Protein AF-A0A5B7ENG0-F1 (afdb_monomer)

Structure (mmCIF, N/CA/C/O backbone):
data_AF-A0A5B7ENG0-F1
#
_entry.id   AF-A0A5B7ENG0-F1
#
loop_
_atom_site.group_PDB
_atom_site.id
_atom_site.type_symbol
_atom_site.label_atom_id
_atom_site.label_alt_id
_atom_site.label_comp_id
_atom_site.label_asym_id
_atom_site.label_entity_id
_atom_site.label_seq_id
_atom_site.pdbx_PDB_ins_code
_atom_site.Cartn_x
_atom_site.Cartn_y
_atom_site.Cartn_z
_atom_site.occupancy
_atom_site.B_iso_or_equiv
_atom_site.auth_seq_id
_atom_site.auth_comp_id
_atom_site.auth_asym_id
_atom_site.auth_atom_id
_atom_site.pdbx_PDB_model_num
ATOM 1 N N . MET A 1 1 ? -23.196 -6.963 -11.822 1.00 29.80 1 MET A N 1
ATOM 2 C CA . MET A 1 1 ? -22.101 -5.974 -11.975 1.00 29.80 1 MET A CA 1
ATOM 3 C C . MET A 1 1 ? -21.251 -5.967 -10.702 1.00 29.80 1 MET A C 1
ATOM 5 O O . MET A 1 1 ? -21.201 -4.968 -10.001 1.00 29.80 1 MET A O 1
ATOM 9 N N . THR A 1 2 ? -20.611 -7.094 -10.371 1.00 28.50 2 THR A N 1
ATOM 10 C CA . THR A 1 2 ? -20.106 -7.348 -9.000 1.00 28.50 2 THR A CA 1
ATOM 11 C C . THR A 1 2 ? -18.728 -8.027 -8.985 1.00 28.50 2 THR A C 1
ATOM 13 O O . THR A 1 2 ? -18.424 -8.807 -8.094 1.00 28.50 2 THR A O 1
ATOM 16 N N . GLN A 1 3 ? -17.876 -7.745 -9.978 1.00 29.03 3 GLN A N 1
ATOM 17 C CA . GLN A 1 3 ? -16.529 -8.340 -10.095 1.00 29.03 3 GLN A CA 1
ATOM 18 C C . GLN A 1 3 ? -15.378 -7.315 -10.179 1.00 29.03 3 GLN A C 1
ATOM 20 O O . GLN A 1 3 ? -14.271 -7.670 -10.560 1.00 29.03 3 GLN A O 1
ATOM 25 N N . LEU A 1 4 ? -15.590 -6.049 -9.798 1.00 30.64 4 LEU A N 1
ATOM 26 C CA . LEU A 1 4 ? -14.567 -4.990 -9.928 1.00 30.64 4 LEU A CA 1
ATOM 27 C C . LEU A 1 4 ? -13.780 -4.658 -8.644 1.00 30.64 4 LEU A C 1
ATOM 29 O O . LEU A 1 4 ? -13.029 -3.690 -8.626 1.00 30.64 4 LEU A O 1
ATOM 33 N N . LEU A 1 5 ? -13.899 -5.448 -7.575 1.00 32.69 5 LEU A N 1
ATOM 34 C CA . LEU A 1 5 ? -13.230 -5.166 -6.298 1.00 32.69 5 LEU A CA 1
ATOM 35 C C . LEU A 1 5 ? -12.301 -6.309 -5.884 1.00 32.69 5 LEU A C 1
ATOM 37 O O . LEU A 1 5 ? -12.657 -7.121 -5.041 1.00 32.69 5 LEU A O 1
ATOM 41 N N . ARG A 1 6 ? -11.118 -6.372 -6.504 1.00 36.59 6 ARG A N 1
ATOM 42 C CA . ARG A 1 6 ? -9.876 -7.044 -6.048 1.00 36.59 6 ARG A CA 1
ATOM 43 C C . ARG A 1 6 ? -8.856 -6.804 -7.173 1.00 36.59 6 ARG A C 1
ATOM 45 O O . ARG A 1 6 ? -9.074 -7.362 -8.243 1.00 36.59 6 ARG A O 1
ATOM 52 N N . PRO A 1 7 ? -7.809 -5.959 -7.008 1.00 36.88 7 PRO A N 1
ATOM 53 C CA . PRO A 1 7 ? -6.735 -6.213 -6.041 1.00 36.88 7 PRO A CA 1
ATOM 54 C C . PRO A 1 7 ? -5.980 -4.933 -5.576 1.00 36.88 7 PRO A C 1
ATOM 56 O O . PRO A 1 7 ? -5.000 -4.531 -6.193 1.00 36.88 7 PRO A O 1
ATOM 59 N N . CYS A 1 8 ? -6.360 -4.312 -4.453 1.00 29.39 8 CYS A N 1
ATOM 60 C CA . CYS A 1 8 ? -5.565 -3.213 -3.853 1.00 29.39 8 CYS A CA 1
ATOM 61 C C . CYS A 1 8 ? -4.975 -3.544 -2.469 1.00 29.39 8 CYS A C 1
ATOM 63 O O . CYS A 1 8 ? -4.401 -2.676 -1.819 1.00 29.39 8 CYS A O 1
ATOM 65 N N . VAL A 1 9 ? -5.084 -4.791 -1.991 1.00 33.97 9 VAL A N 1
ATOM 66 C CA . VAL A 1 9 ? -4.777 -5.124 -0.581 1.00 33.97 9 VAL A CA 1
ATOM 67 C C . VAL A 1 9 ? -3.485 -5.946 -0.393 1.00 33.97 9 VAL A C 1
ATOM 69 O O . VAL A 1 9 ? -3.048 -6.153 0.733 1.00 33.97 9 VAL A O 1
ATOM 72 N N . CYS A 1 10 ? -2.798 -6.366 -1.460 1.00 29.86 10 CYS A N 1
ATOM 73 C CA . CYS A 1 10 ? -1.773 -7.421 -1.370 1.00 29.86 10 CYS A CA 1
ATOM 74 C C . CYS A 1 10 ? -0.319 -7.017 -1.044 1.00 29.86 10 CYS A C 1
ATOM 76 O O . CYS A 1 10 ? 0.554 -7.863 -1.195 1.00 29.86 10 CYS A O 1
ATOM 78 N N . LEU A 1 11 ? 0.004 -5.801 -0.583 1.00 28.33 11 LEU A N 1
ATOM 79 C CA . LEU A 1 11 ? 1.423 -5.377 -0.539 1.00 28.33 11 LEU A CA 1
ATOM 80 C C . LEU A 1 11 ? 2.068 -5.059 0.816 1.00 28.33 11 LEU A C 1
ATOM 82 O O . LEU A 1 11 ? 3.222 -4.651 0.815 1.00 28.33 11 LEU A O 1
ATOM 86 N N . LEU A 1 12 ? 1.429 -5.279 1.972 1.00 32.91 12 LEU A N 1
ATOM 87 C CA . LEU A 1 12 ? 2.071 -4.953 3.264 1.00 32.91 12 LEU A CA 1
ATOM 88 C C . LEU A 1 12 ? 1.765 -5.953 4.390 1.00 32.91 12 LEU A C 1
ATOM 90 O O . LEU A 1 12 ? 1.237 -5.577 5.436 1.00 32.91 12 LEU A O 1
ATOM 94 N N . ALA A 1 13 ? 2.136 -7.219 4.194 1.00 27.25 13 ALA A N 1
ATOM 95 C CA . ALA A 1 13 ? 2.194 -8.205 5.272 1.00 27.25 13 ALA A CA 1
ATOM 96 C C . ALA A 1 13 ? 3.635 -8.694 5.453 1.00 27.25 13 ALA A C 1
ATOM 98 O O . ALA 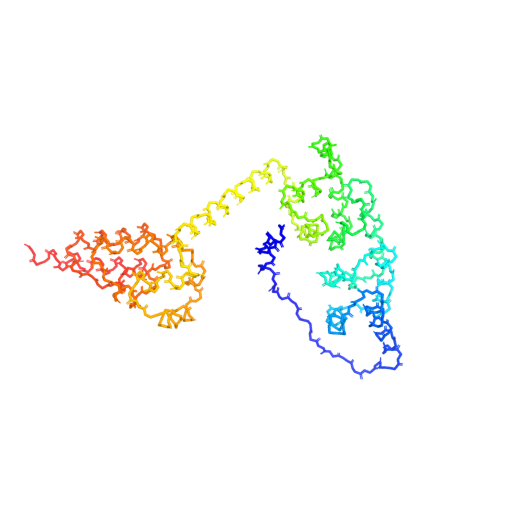A 1 13 ? 4.103 -9.581 4.742 1.00 27.25 13 ALA A O 1
ATOM 99 N N . THR A 1 14 ? 4.373 -8.103 6.394 1.00 29.05 14 THR A N 1
ATOM 100 C CA . THR A 1 14 ? 5.568 -8.750 6.949 1.00 29.05 14 THR A CA 1
ATOM 101 C C . 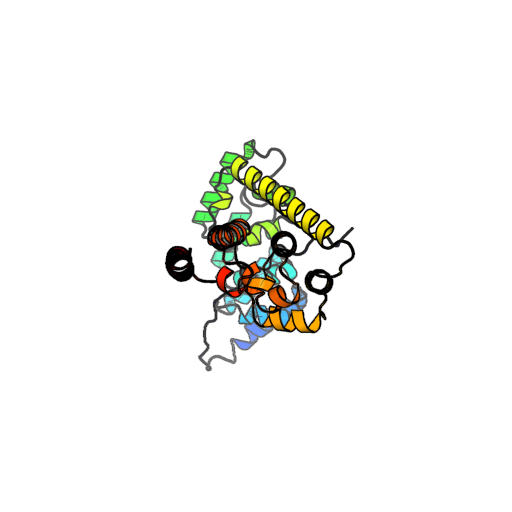THR A 1 14 ? 5.824 -8.294 8.388 1.00 29.05 14 THR A C 1
ATOM 103 O O . THR A 1 14 ? 5.914 -7.105 8.669 1.00 29.05 14 THR A O 1
ATOM 106 N N . VAL A 1 15 ? 5.999 -9.309 9.241 1.00 30.75 15 VAL A N 1
ATOM 107 C CA . VAL A 1 15 ? 6.669 -9.345 10.553 1.00 30.75 15 VAL A CA 1
ATOM 108 C C . VAL A 1 15 ? 5.928 -8.774 11.771 1.00 30.75 15 VAL A C 1
ATOM 110 O O . VAL A 1 15 ? 5.938 -7.578 12.022 1.00 30.75 15 VAL A O 1
ATOM 113 N N . CYS A 1 16 ? 5.411 -9.687 12.602 1.00 28.58 16 CYS A N 1
ATOM 114 C CA . CYS A 1 16 ? 5.789 -9.807 14.018 1.00 28.58 16 CYS A CA 1
ATOM 115 C C . CYS A 1 16 ? 5.292 -11.159 14.567 1.00 28.58 16 CYS A C 1
ATOM 117 O O . CYS A 1 16 ? 4.093 -11.384 14.681 1.00 28.58 16 CYS A O 1
ATOM 119 N N . ARG A 1 17 ? 6.217 -12.073 14.889 1.00 31.94 17 ARG A N 1
ATOM 120 C CA . ARG A 1 17 ? 5.960 -13.257 15.730 1.00 31.94 17 ARG A CA 1
ATOM 121 C C . ARG A 1 17 ? 6.600 -13.005 17.097 1.00 31.94 17 ARG A C 1
ATOM 123 O O . ARG A 1 17 ? 7.797 -12.722 17.108 1.00 31.94 17 ARG A O 1
ATOM 130 N N . PRO A 1 18 ? 5.899 -13.202 18.223 1.00 32.84 18 PRO A N 1
ATOM 131 C CA . PRO A 1 18 ? 6.545 -13.488 19.492 1.00 32.84 18 PRO A CA 1
ATOM 132 C C . PRO A 1 18 ? 6.562 -14.998 19.770 1.00 32.84 18 PRO A C 1
ATOM 134 O O . PRO A 1 18 ? 5.628 -15.735 19.450 1.00 32.84 18 PRO A O 1
ATOM 137 N N . ALA A 1 19 ? 7.671 -15.453 20.348 1.00 31.09 19 ALA A N 1
ATOM 138 C CA . ALA A 1 19 ? 7.882 -16.813 20.821 1.00 31.09 19 ALA A CA 1
ATOM 139 C C . ALA A 1 19 ? 7.170 -17.055 22.167 1.00 31.09 19 ALA A C 1
ATOM 141 O O . ALA A 1 19 ? 7.049 -16.152 22.992 1.00 31.09 19 ALA A O 1
ATOM 142 N N . ARG A 1 20 ? 6.719 -18.297 22.379 1.00 36.53 20 ARG A N 1
ATOM 143 C CA . ARG A 1 20 ? 6.075 -18.788 23.611 1.00 36.53 20 ARG A CA 1
ATOM 144 C C . ARG A 1 20 ? 7.095 -19.011 24.736 1.00 36.53 20 ARG A C 1
ATOM 146 O O . ARG A 1 20 ? 8.181 -19.510 24.464 1.00 36.53 20 ARG A O 1
ATOM 153 N N . SER A 1 21 ? 6.685 -18.831 25.994 1.00 35.28 21 SER A N 1
ATOM 154 C CA . SER A 1 21 ? 6.455 -19.952 26.936 1.00 35.28 21 SER A CA 1
ATOM 155 C C . SER A 1 21 ? 6.086 -19.462 28.347 1.00 35.28 21 SER A C 1
ATOM 157 O O . SER A 1 21 ? 6.703 -18.536 28.858 1.00 35.28 21 SER A O 1
ATOM 159 N N . SER A 1 22 ? 5.095 -20.106 28.974 1.00 34.22 22 SER A N 1
ATOM 160 C CA . SER A 1 22 ? 5.117 -20.545 30.383 1.00 34.22 22 SER A CA 1
ATOM 161 C C . SER A 1 22 ? 3.824 -21.318 30.687 1.00 34.22 22 SER A C 1
ATOM 163 O O . SER A 1 22 ? 2.732 -20.878 30.334 1.00 34.22 22 SER A O 1
ATOM 165 N N . THR A 1 23 ? 3.954 -22.506 31.280 1.00 40.22 23 THR A N 1
ATOM 166 C CA . THR A 1 23 ? 2.972 -23.606 31.236 1.00 40.22 23 THR A CA 1
ATOM 167 C C . THR A 1 23 ? 2.428 -23.953 32.627 1.00 40.22 23 THR A C 1
ATOM 169 O O . THR A 1 23 ? 2.420 -25.120 33.009 1.00 40.22 23 THR A O 1
ATOM 172 N N . THR A 1 24 ? 1.964 -22.974 33.410 1.00 35.78 24 THR A N 1
ATOM 173 C CA . THR A 1 24 ? 1.520 -23.285 34.789 1.00 35.78 24 THR A CA 1
ATOM 174 C C . THR A 1 24 ? 0.407 -22.388 35.337 1.00 35.78 24 THR A C 1
ATOM 176 O O . THR A 1 24 ? 0.461 -21.948 36.477 1.00 35.78 24 THR A O 1
ATOM 179 N N . LEU A 1 25 ? -0.635 -22.136 34.536 1.00 34.81 25 LEU A N 1
ATOM 180 C CA . LEU A 1 25 ? -1.826 -21.369 34.944 1.00 34.81 25 LEU A CA 1
ATOM 181 C C . LEU A 1 25 ? -3.083 -21.826 34.156 1.00 34.81 25 LEU A C 1
ATOM 183 O O . LEU A 1 25 ? -3.811 -21.028 33.590 1.00 34.81 25 LEU A O 1
ATOM 187 N N . ARG A 1 26 ? -3.311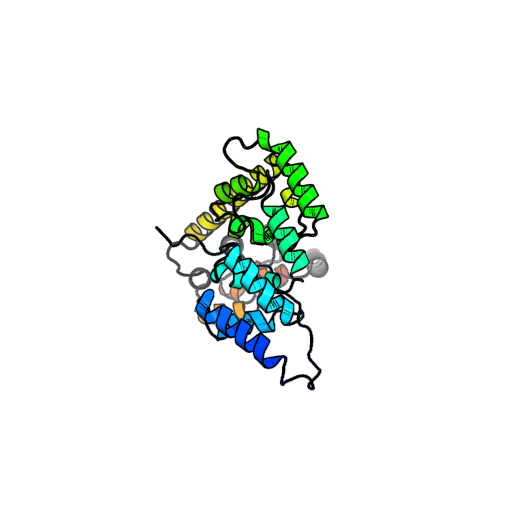 -23.141 34.012 1.00 40.66 26 ARG A N 1
ATOM 188 C CA . ARG A 1 26 ? -4.234 -23.689 32.988 1.00 40.66 26 ARG A CA 1
ATOM 189 C C . ARG A 1 26 ? -5.688 -23.953 33.401 1.00 40.66 26 ARG A C 1
ATOM 191 O O . ARG A 1 26 ? -6.465 -24.305 32.527 1.00 40.66 26 ARG A O 1
ATOM 198 N N . THR A 1 27 ? -6.078 -23.808 34.666 1.00 47.94 27 THR A N 1
ATOM 199 C CA . THR A 1 27 ? -7.407 -24.275 35.127 1.00 47.94 27 THR A CA 1
ATOM 200 C C . THR A 1 27 ? -8.426 -23.177 35.436 1.00 47.94 27 THR A C 1
ATOM 202 O O . THR A 1 27 ? -9.588 -23.504 35.598 1.00 47.94 27 THR A O 1
ATOM 205 N N . ALA A 1 28 ? -8.026 -21.901 35.487 1.00 46.50 28 ALA A N 1
ATOM 206 C CA . ALA A 1 28 ? -8.952 -20.759 35.618 1.00 46.50 28 ALA A CA 1
ATOM 207 C C . ALA A 1 28 ? -8.924 -19.811 34.400 1.00 46.50 28 ALA A C 1
ATOM 209 O O . ALA A 1 28 ? -9.855 -19.048 34.175 1.00 46.50 28 ALA A O 1
ATOM 210 N N . LEU A 1 29 ? -7.849 -19.870 33.608 1.00 52.06 29 LEU A N 1
ATOM 211 C CA . LEU A 1 29 ? -7.655 -19.074 32.389 1.00 52.06 29 LEU A CA 1
ATOM 212 C C . LEU A 1 29 ? -8.233 -19.782 31.140 1.00 52.06 29 LEU A C 1
ATOM 214 O O . LEU A 1 29 ? -8.709 -19.139 30.212 1.00 52.06 29 LEU A O 1
ATOM 218 N N . GLY A 1 30 ? -8.338 -21.119 31.158 1.00 63.94 30 GLY A N 1
ATOM 219 C CA . GLY A 1 30 ? -9.000 -21.881 30.085 1.00 63.94 30 GLY A CA 1
ATOM 220 C C . GLY A 1 30 ? -10.441 -21.421 29.823 1.00 63.94 30 GLY A C 1
ATOM 221 O O . GLY A 1 30 ? -10.795 -21.135 28.683 1.00 63.94 30 GLY A O 1
ATOM 222 N N . ASP A 1 31 ? -11.216 -21.213 30.889 1.00 79.75 31 ASP A N 1
ATOM 223 C CA . ASP A 1 31 ? -12.634 -20.843 30.804 1.00 79.75 31 ASP A CA 1
ATOM 224 C C . ASP A 1 31 ? -12.865 -19.493 30.105 1.00 79.75 31 ASP A C 1
ATOM 226 O O . ASP A 1 31 ? -13.866 -19.305 29.410 1.00 79.75 31 ASP A O 1
ATOM 230 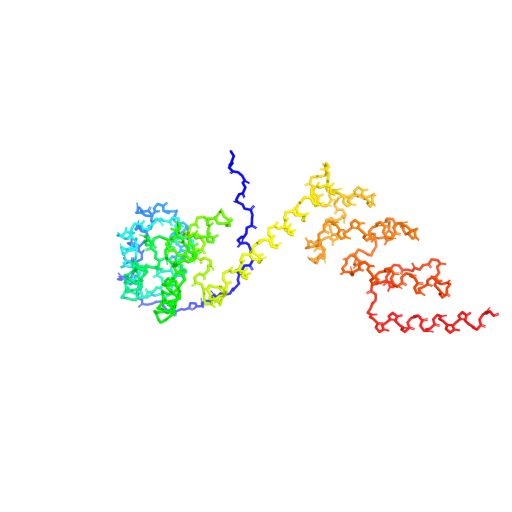N N . THR A 1 32 ? -11.939 -18.537 30.255 1.00 84.19 32 THR A N 1
ATOM 231 C CA . THR A 1 32 ? -12.074 -17.206 29.639 1.00 84.19 32 THR A CA 1
ATOM 232 C C . THR A 1 32 ? -11.836 -17.274 28.136 1.00 84.19 32 THR A C 1
ATOM 234 O O . THR A 1 32 ? -12.592 -16.677 27.367 1.00 84.19 32 THR A O 1
ATOM 237 N N . LEU A 1 33 ? -10.820 -18.023 27.704 1.00 87.06 33 LEU A N 1
ATOM 238 C CA . LEU A 1 33 ? -10.540 -18.233 26.285 1.00 87.06 33 LEU A CA 1
ATOM 239 C C . LEU A 1 33 ? -11.621 -19.072 25.606 1.00 87.06 33 LEU A C 1
ATOM 241 O O . LEU A 1 33 ? -12.009 -18.740 24.488 1.00 87.06 33 LEU A O 1
ATOM 245 N N . ASP A 1 34 ? -12.152 -20.091 26.281 1.00 90.00 34 ASP A N 1
ATOM 246 C CA . ASP A 1 34 ? -13.268 -20.889 25.767 1.00 90.00 34 ASP A CA 1
ATOM 247 C C . ASP A 1 34 ? -14.540 -20.037 25.640 1.00 90.00 34 ASP A C 1
ATOM 249 O O . ASP A 1 34 ? -15.243 -20.101 24.631 1.00 90.00 34 ASP A O 1
ATOM 253 N N . THR A 1 35 ? -14.792 -19.144 26.603 1.00 92.94 35 THR A N 1
ATOM 254 C CA . THR A 1 35 ? -15.894 -18.171 26.517 1.00 92.94 35 THR A CA 1
ATOM 255 C C . THR A 1 35 ? -15.685 -17.177 25.371 1.00 92.94 35 THR A C 1
ATOM 257 O O . THR A 1 35 ? -16.626 -16.86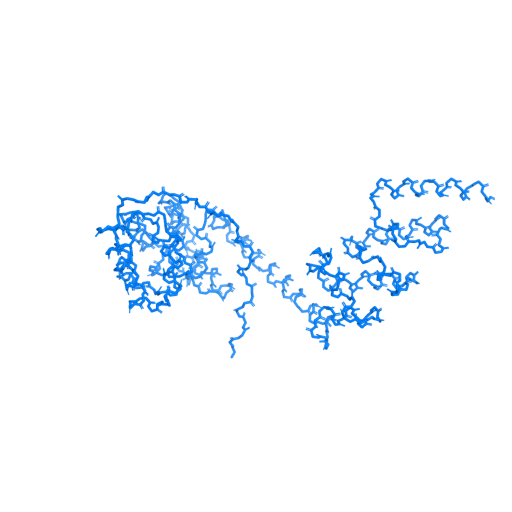6 24.641 1.00 92.94 35 THR A O 1
ATOM 260 N N . ALA A 1 36 ? -14.463 -16.671 25.185 1.00 92.81 36 ALA A N 1
ATOM 261 C CA . ALA A 1 36 ? -14.138 -15.769 24.082 1.00 92.81 36 ALA A CA 1
ATOM 262 C C . ALA A 1 36 ? -14.275 -16.466 22.718 1.00 92.81 36 ALA A C 1
ATOM 264 O O . ALA A 1 36 ? -14.799 -15.868 21.780 1.00 92.81 36 ALA A O 1
ATOM 265 N N . MET A 1 37 ? -13.865 -17.734 22.624 1.00 94.25 37 MET A N 1
ATOM 266 C CA . MET A 1 37 ? -14.061 -18.583 21.449 1.00 94.25 37 MET A CA 1
ATOM 267 C C . MET A 1 37 ? -15.551 -18.739 21.136 1.00 94.25 37 MET A C 1
ATOM 269 O O . MET A 1 37 ? -15.969 -18.427 20.023 1.00 94.25 37 MET A O 1
ATOM 273 N N . GLY A 1 38 ? -16.358 -19.127 22.131 1.00 95.19 38 GLY A N 1
ATOM 274 C CA . GLY A 1 38 ? -17.810 -19.232 21.985 1.00 95.19 38 GLY A CA 1
ATOM 275 C C . GLY A 1 38 ? -18.432 -17.917 21.520 1.00 95.19 38 GLY A C 1
ATOM 276 O O . GLY A 1 38 ? -19.211 -17.900 20.577 1.00 95.19 38 GLY A O 1
ATOM 277 N N . MET A 1 39 ? -18.006 -16.779 22.077 1.00 95.44 39 MET A N 1
ATOM 278 C CA . MET A 1 39 ? -18.494 -15.469 21.639 1.00 95.44 39 MET A CA 1
ATOM 279 C C . MET A 1 39 ? -18.128 -15.154 20.179 1.00 95.44 39 MET A C 1
ATOM 281 O O . MET A 1 39 ? -18.968 -14.651 19.433 1.00 95.44 39 MET A O 1
ATOM 285 N N . LEU A 1 40 ? -16.903 -15.452 19.740 1.00 95.12 40 LEU A N 1
ATOM 2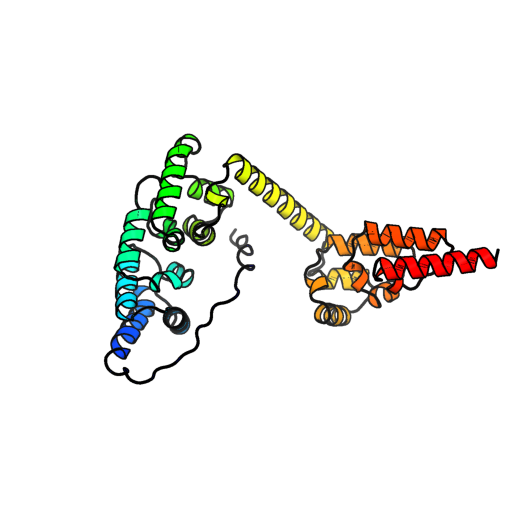86 C CA . LEU A 1 40 ? -16.488 -15.258 18.345 1.00 95.12 40 LEU A CA 1
ATOM 287 C C . LEU A 1 40 ? -17.308 -16.126 17.375 1.00 95.12 40 LEU A C 1
ATOM 289 O O . LEU A 1 40 ? -17.679 -15.662 16.297 1.00 95.12 40 LEU A O 1
ATOM 293 N N . GLN A 1 41 ? -17.634 -17.357 17.760 1.00 96.50 41 GLN A N 1
ATOM 294 C CA . GLN A 1 41 ? -18.416 -18.266 16.923 1.00 96.50 41 GLN A CA 1
ATOM 295 C C . GLN A 1 41 ? -19.909 -17.911 16.935 1.00 96.50 41 GLN A C 1
ATOM 297 O O . GLN A 1 41 ? -20.494 -17.679 15.879 1.00 96.50 41 GLN A O 1
ATOM 302 N N . ASP A 1 42 ? -20.510 -17.790 18.117 1.00 96.31 42 ASP A N 1
ATOM 303 C CA . ASP A 1 42 ? -21.960 -17.663 18.281 1.00 96.31 42 ASP A CA 1
ATOM 304 C C . ASP A 1 42 ? -22.463 -16.241 18.006 1.00 96.31 42 ASP A C 1
ATOM 306 O O . ASP A 1 42 ? -23.530 -16.058 17.421 1.00 96.31 42 ASP A O 1
ATOM 310 N N . VAL A 1 43 ? -21.705 -15.218 18.419 1.00 95.88 43 VAL A N 1
ATOM 311 C CA . VAL A 1 43 ? -22.121 -13.808 18.302 1.00 95.88 43 VAL A CA 1
ATOM 312 C C . VAL A 1 43 ? -21.567 -13.169 17.035 1.00 95.88 43 VAL A C 1
ATOM 314 O O . VAL A 1 43 ? -22.277 -12.438 16.345 1.00 95.88 43 VAL A O 1
ATOM 317 N N . PHE A 1 44 ? -20.301 -13.437 16.714 1.00 94.75 44 PHE A N 1
ATOM 318 C CA . PHE A 1 44 ? -19.652 -12.864 15.533 1.00 94.75 44 PHE A CA 1
ATOM 319 C C . PHE A 1 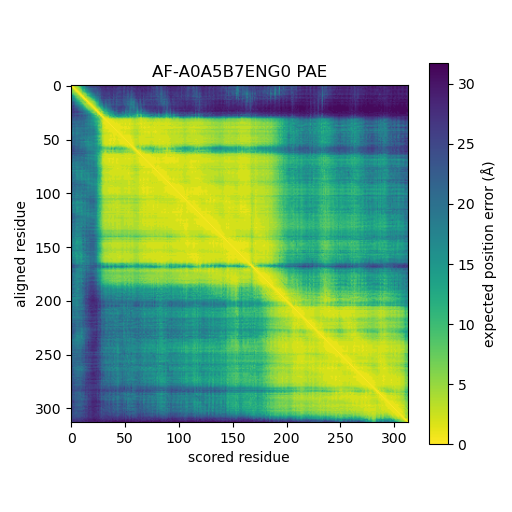44 ? -19.732 -13.766 14.291 1.00 94.75 44 PHE A C 1
ATOM 321 O O . PHE A 1 44 ? -19.319 -13.333 13.214 1.00 94.75 44 PHE A O 1
ATOM 328 N N . GLY A 1 45 ? -20.295 -14.975 14.406 1.00 94.44 45 GLY A N 1
ATOM 329 C CA . GLY A 1 45 ? -20.531 -15.877 13.275 1.00 94.44 45 GLY A CA 1
ATOM 330 C C . GLY A 1 45 ? -19.250 -16.423 12.643 1.00 94.44 45 GLY A C 1
ATOM 331 O O . GLY A 1 45 ? -19.236 -16.715 11.448 1.00 94.44 45 GLY A O 1
ATOM 332 N N . MET A 1 46 ? -18.154 -16.491 13.402 1.00 95.06 46 MET A N 1
ATOM 333 C CA . MET A 1 46 ? -16.857 -16.918 12.882 1.00 95.06 46 MET A CA 1
ATOM 334 C C . MET A 1 46 ? -16.714 -18.437 12.849 1.00 95.06 46 MET A C 1
ATOM 336 O O . MET A 1 46 ? -17.284 -19.163 13.665 1.00 95.06 46 MET A O 1
ATOM 340 N N . THR A 1 47 ? -15.886 -18.920 11.923 1.00 96.25 47 THR A N 1
ATOM 341 C CA . THR A 1 47 ? -15.441 -20.316 11.937 1.00 96.25 47 THR A CA 1
ATOM 342 C C . THR A 1 47 ? -14.542 -20.577 13.146 1.00 96.25 47 THR A C 1
ATOM 344 O O . THR A 1 47 ? -13.986 -19.648 13.742 1.00 96.25 47 THR A O 1
ATOM 347 N N . HIS A 1 48 ? -14.389 -21.848 13.520 1.00 93.75 48 HIS A N 1
ATOM 348 C CA . HIS A 1 48 ? -13.492 -22.220 14.613 1.00 93.75 48 HIS A CA 1
ATOM 349 C C . HIS A 1 48 ? -12.046 -21.803 14.306 1.00 93.75 48 HIS A C 1
ATOM 351 O O . HIS A 1 48 ? -11.350 -21.277 15.172 1.00 93.75 48 HIS A O 1
ATOM 357 N N . GLU A 1 49 ? -11.615 -21.981 13.057 1.00 93.31 49 GLU A N 1
ATOM 358 C CA . GLU A 1 49 ? -10.280 -21.629 12.582 1.00 93.31 49 GLU A CA 1
ATOM 359 C C . GLU A 1 49 ? -10.028 -20.117 12.641 1.00 93.31 49 GLU A C 1
ATOM 361 O O . GLU A 1 49 ? -8.977 -19.690 13.125 1.00 93.31 49 GLU A O 1
ATOM 366 N N . ASP A 1 50 ? -10.994 -19.302 12.203 1.00 92.62 50 ASP A N 1
ATOM 367 C CA . ASP A 1 50 ? -10.880 -17.839 12.236 1.00 92.62 50 ASP A CA 1
ATOM 368 C C . ASP A 1 50 ? -10.852 -17.319 13.678 1.00 92.62 50 ASP A C 1
ATOM 370 O O . ASP A 1 50 ? -10.010 -16.490 14.033 1.00 92.62 50 ASP A O 1
ATOM 374 N N . ALA A 1 51 ? -11.734 -17.839 14.537 1.00 93.62 51 ALA A N 1
ATOM 375 C CA . ALA A 1 51 ? -11.771 -17.476 15.949 1.00 93.62 51 ALA A CA 1
ATOM 376 C C . ALA A 1 51 ? -10.455 -17.851 16.653 1.00 93.62 51 ALA A C 1
ATOM 378 O O . ALA A 1 51 ? -9.860 -17.033 17.363 1.00 93.62 51 ALA A O 1
ATOM 379 N N . GLN A 1 52 ? -9.931 -19.050 16.384 1.00 92.12 52 GLN A N 1
ATOM 380 C CA . GLN A 1 52 ? -8.638 -19.491 16.897 1.00 92.12 52 GLN A CA 1
ATOM 381 C C . GLN A 1 52 ? -7.489 -18.603 16.397 1.00 92.12 52 GLN A C 1
ATOM 383 O O . GLN A 1 52 ? -6.619 -18.223 17.186 1.00 92.12 52 GLN A O 1
ATOM 388 N N . TYR A 1 53 ? -7.484 -18.233 15.114 1.00 90.75 53 TYR A N 1
ATOM 389 C CA . TYR A 1 53 ? -6.492 -17.323 14.541 1.00 90.75 53 TYR A CA 1
ATOM 390 C C . TYR A 1 53 ? -6.476 -15.964 15.257 1.00 90.75 53 TYR A C 1
ATOM 392 O O . TYR A 1 53 ? -5.399 -15.459 15.599 1.00 90.75 53 TYR A O 1
ATOM 400 N N . ILE A 1 54 ? -7.651 -15.391 15.525 1.00 90.31 54 ILE A N 1
ATOM 401 C CA . ILE A 1 54 ? -7.791 -14.109 16.225 1.00 90.31 54 ILE A CA 1
ATOM 402 C C . ILE A 1 54 ? -7.232 -14.204 17.645 1.00 90.31 54 ILE A C 1
ATOM 404 O O . ILE A 1 54 ? -6.393 -13.383 18.023 1.00 90.31 54 ILE A O 1
ATOM 408 N N . LEU A 1 55 ? -7.640 -15.220 18.412 1.00 90.81 55 LEU A N 1
ATOM 409 C CA . LEU A 1 55 ? -7.205 -15.390 19.802 1.00 90.81 55 LEU A CA 1
ATOM 410 C C . LEU A 1 55 ? -5.691 -15.614 19.906 1.00 90.81 55 LEU A C 1
ATOM 412 O O . LEU A 1 55 ? -5.041 -15.008 20.754 1.00 90.81 55 LEU A O 1
ATOM 416 N N . ILE A 1 56 ? -5.101 -16.405 19.002 1.00 87.88 56 ILE A N 1
ATOM 417 C CA . ILE A 1 56 ? -3.644 -16.626 18.953 1.00 87.88 56 ILE A CA 1
ATOM 418 C C . ILE A 1 56 ? -2.884 -15.340 18.596 1.00 87.88 56 ILE A C 1
ATOM 420 O O . ILE A 1 56 ? -1.743 -15.153 19.022 1.00 87.88 56 ILE A O 1
ATOM 424 N N . SER A 1 57 ? -3.494 -14.460 17.802 1.00 83.25 57 SER A N 1
ATOM 425 C CA . SER A 1 57 ? -2.877 -13.206 17.362 1.00 83.25 57 SER A CA 1
ATOM 426 C C . SER A 1 57 ? -2.913 -12.105 18.431 1.00 83.25 57 SER A C 1
ATOM 428 O O . SER A 1 57 ? -2.233 -11.088 18.281 1.00 83.25 57 SER A O 1
ATOM 430 N N . CYS A 1 58 ? -3.678 -12.288 19.511 1.00 83.25 58 CYS A N 1
ATOM 431 C CA . CYS A 1 58 ? -3.784 -11.331 20.608 1.00 83.25 58 CYS A CA 1
ATOM 432 C C . CYS A 1 58 ? -2.654 -11.534 21.631 1.00 83.25 58 CYS A C 1
ATOM 434 O O . CYS A 1 58 ? -2.282 -12.653 21.965 1.00 83.25 58 CYS A O 1
ATOM 436 N N . SER A 1 59 ? -2.082 -10.438 22.140 1.00 73.81 59 SER A N 1
ATOM 437 C CA . SER A 1 59 ? -1.003 -10.456 23.150 1.00 73.81 59 SER A CA 1
ATOM 438 C C . SER A 1 59 ? -1.399 -9.749 24.453 1.00 73.81 59 SER A C 1
ATOM 440 O O . SER A 1 59 ? -0.542 -9.196 25.139 1.00 73.81 59 SER A O 1
ATOM 442 N N . VAL A 1 60 ? -2.695 -9.726 24.775 1.00 76.25 60 VAL A N 1
ATOM 443 C CA . VAL A 1 60 ? -3.253 -9.056 25.964 1.00 76.25 60 VAL A CA 1
ATOM 444 C C . VAL A 1 60 ? -3.735 -10.046 27.018 1.00 76.25 60 VAL A C 1
ATOM 446 O O . VAL A 1 60 ? -3.967 -11.209 26.682 1.00 76.25 60 VAL A O 1
ATOM 449 N N . PRO A 1 61 ? -3.901 -9.598 28.278 1.00 78.75 61 PRO A N 1
ATOM 450 C CA . PRO A 1 61 ? -4.572 -10.383 29.304 1.00 78.75 61 PRO A CA 1
ATOM 451 C C . PRO A 1 61 ? -5.937 -10.894 28.829 1.00 78.75 61 PRO A C 1
ATOM 453 O O . PRO A 1 61 ? -6.707 -10.169 28.206 1.00 78.75 61 PRO A O 1
ATOM 456 N N . GLU A 1 62 ? -6.264 -12.139 29.163 1.00 78.75 62 GLU A N 1
ATOM 457 C CA . GLU A 1 62 ? -7.491 -12.801 28.694 1.00 78.75 62 GLU A CA 1
ATOM 458 C C . GLU A 1 62 ? -8.774 -12.075 29.132 1.00 78.75 62 GLU A C 1
ATOM 460 O O . GLU A 1 62 ? -9.753 -12.036 28.389 1.00 78.75 62 GLU A O 1
ATOM 465 N N . GLN A 1 63 ? -8.751 -11.424 30.300 1.00 78.81 63 GLN A N 1
ATOM 466 C CA . GLN A 1 63 ? -9.859 -10.600 30.795 1.00 78.81 63 GLN A CA 1
ATOM 467 C C . GLN A 1 63 ? -10.189 -9.408 29.874 1.00 78.81 63 GLN A C 1
ATOM 469 O O . GLN A 1 63 ? -11.356 -9.026 29.748 1.00 78.81 63 GLN A O 1
ATOM 474 N N . ASP A 1 64 ? -9.182 -8.847 29.195 1.00 88.00 64 ASP A N 1
ATOM 475 C CA . ASP A 1 64 ? -9.375 -7.752 28.242 1.00 88.00 64 ASP A CA 1
ATOM 476 C C . ASP A 1 64 ? -9.992 -8.271 26.941 1.00 88.00 64 ASP A C 1
ATOM 478 O O . ASP A 1 64 ? -10.812 -7.584 26.342 1.00 88.00 64 ASP A O 1
ATOM 482 N N . ILE A 1 65 ? -9.676 -9.505 26.528 1.00 91.44 65 ILE A N 1
ATOM 483 C CA . ILE A 1 65 ? -10.210 -10.112 25.298 1.00 91.44 65 ILE A CA 1
ATOM 484 C C . ILE A 1 65 ? -11.737 -10.165 25.357 1.00 91.44 65 ILE A C 1
ATOM 486 O O . ILE A 1 65 ? -12.409 -9.632 24.473 1.00 91.44 65 ILE A O 1
ATOM 490 N N . LEU A 1 66 ? -12.298 -10.774 26.406 1.00 92.94 66 LEU A N 1
ATOM 491 C CA . LEU A 1 66 ? -13.749 -10.934 26.525 1.00 92.94 66 LEU A CA 1
ATOM 492 C C . LEU A 1 66 ? -14.463 -9.584 26.684 1.00 92.94 66 LEU A C 1
ATOM 494 O O . LEU A 1 66 ? -15.522 -9.367 26.092 1.00 92.94 66 LEU A O 1
ATOM 498 N N . SER A 1 67 ? -13.873 -8.664 27.449 1.00 94.62 67 SER A N 1
ATOM 499 C CA . SER A 1 67 ? -14.400 -7.306 27.621 1.00 94.62 67 SER A CA 1
ATOM 500 C C . SER A 1 67 ? -14.419 -6.551 26.289 1.00 94.62 67 SER A C 1
ATOM 502 O O . SER A 1 67 ? -15.457 -6.019 25.901 1.00 94.62 67 SER A O 1
ATOM 504 N N . ASN A 1 68 ? -13.327 -6.608 25.524 1.00 95.88 68 ASN A N 1
ATOM 505 C CA . ASN A 1 68 ? -13.229 -5.995 24.201 1.00 95.88 68 ASN A CA 1
ATOM 506 C C . ASN A 1 68 ? -14.248 -6.571 23.220 1.00 95.88 68 ASN A C 1
ATOM 508 O O . ASN A 1 68 ? -14.884 -5.812 22.496 1.00 95.88 68 ASN A O 1
ATOM 512 N N . LEU A 1 69 ? -14.455 -7.890 23.205 1.00 96.25 69 LEU A N 1
ATOM 513 C CA . LEU A 1 69 ? -15.474 -8.510 22.353 1.00 96.25 69 LEU A CA 1
ATOM 514 C C . LEU A 1 69 ? -16.883 -8.005 22.687 1.00 96.25 69 LEU A C 1
ATOM 516 O O . LEU A 1 69 ? -17.660 -7.706 21.780 1.00 96.25 69 LEU A O 1
ATOM 520 N N . ARG A 1 70 ? -17.205 -7.840 23.976 1.00 96.62 70 ARG A N 1
ATOM 521 C CA . ARG A 1 70 ? -18.482 -7.255 24.417 1.00 96.62 70 ARG A CA 1
ATOM 522 C C . ARG A 1 70 ? -18.624 -5.799 23.995 1.00 96.62 70 ARG A C 1
ATOM 524 O O . ARG A 1 70 ? -19.663 -5.452 23.440 1.00 96.62 70 ARG A O 1
ATOM 531 N N . ILE A 1 71 ? -17.588 -4.986 24.194 1.00 97.31 71 ILE A N 1
ATOM 532 C CA . ILE A 1 71 ? -17.561 -3.578 23.771 1.00 97.31 71 ILE A CA 1
ATOM 533 C C . ILE A 1 71 ? -17.799 -3.474 22.257 1.00 97.31 71 ILE A C 1
ATOM 535 O O . ILE A 1 71 ? -18.673 -2.737 21.808 1.00 97.31 71 ILE A O 1
ATOM 539 N N . LEU A 1 72 ? -17.071 -4.257 21.455 1.00 97.06 72 LEU A N 1
ATOM 540 C CA . LEU A 1 72 ? -17.200 -4.253 19.995 1.00 97.06 72 LEU A CA 1
ATOM 541 C C . LEU A 1 72 ? -18.602 -4.679 19.546 1.00 97.06 72 LEU A C 1
ATOM 543 O O . LEU A 1 72 ? -19.185 -4.032 18.675 1.00 97.06 72 LEU A O 1
ATOM 547 N N . HIS A 1 73 ? -19.169 -5.717 20.164 1.00 96.75 73 HIS A N 1
ATOM 548 C CA . HIS A 1 73 ? -20.530 -6.155 19.865 1.00 96.75 73 HIS A CA 1
ATOM 549 C C . HIS A 1 73 ? -21.570 -5.072 20.198 1.00 96.75 73 HIS A C 1
ATOM 551 O O . HIS A 1 73 ? -22.437 -4.781 19.376 1.00 96.75 73 HIS A O 1
ATOM 557 N N . GLN A 1 74 ? -21.450 -4.417 21.358 1.00 96.69 74 GLN A N 1
ATOM 558 C CA . GLN A 1 74 ? -22.332 -3.313 21.766 1.00 96.69 74 GLN A CA 1
ATOM 559 C C . GLN A 1 74 ? -22.235 -2.103 20.828 1.00 96.69 74 GLN A C 1
ATOM 561 O O . GLN A 1 74 ? -23.236 -1.439 20.569 1.00 96.69 74 GLN A O 1
ATOM 566 N N . CYS A 1 75 ? -21.051 -1.841 20.272 1.00 95.94 75 CYS A N 1
ATOM 567 C CA . CYS A 1 75 ? -20.841 -0.819 19.249 1.00 95.94 75 CYS A CA 1
ATOM 568 C C . CYS A 1 75 ? -21.374 -1.212 17.857 1.00 95.94 75 CYS A C 1
ATOM 570 O O . CYS A 1 75 ? -21.235 -0.422 16.921 1.00 95.94 75 CYS A O 1
ATOM 572 N N . GLY A 1 76 ? -21.964 -2.404 17.701 1.00 95.62 76 GLY A N 1
ATOM 573 C CA . GLY A 1 76 ? -22.505 -2.899 16.434 1.00 95.62 76 GLY A CA 1
ATOM 574 C C . GLY A 1 76 ? -21.435 -3.348 15.436 1.00 95.62 76 GLY A C 1
ATOM 575 O O . GLY A 1 76 ? -21.691 -3.375 14.234 1.00 95.62 76 GLY A O 1
ATOM 576 N N . ILE A 1 77 ? -20.226 -3.672 15.903 1.00 96.50 77 ILE A N 1
ATOM 577 C CA . ILE A 1 77 ? -19.139 -4.127 15.033 1.00 96.50 77 ILE A CA 1
ATOM 578 C C . ILE A 1 77 ? -19.371 -5.587 14.639 1.00 96.50 77 ILE A C 1
ATOM 580 O O . ILE A 1 77 ? -19.523 -6.456 15.494 1.00 96.50 77 ILE A O 1
ATOM 584 N N . GLY A 1 78 ? -19.387 -5.860 13.333 1.00 94.38 78 GLY A N 1
ATOM 585 C CA . GLY A 1 78 ? -19.607 -7.202 12.792 1.00 94.38 78 GLY A CA 1
ATOM 586 C C . GLY A 1 78 ? -18.364 -8.095 12.832 1.00 94.38 78 GLY A C 1
ATOM 587 O O . GLY A 1 78 ? -17.228 -7.613 12.827 1.00 94.38 78 GLY A O 1
ATOM 588 N N . GLY A 1 79 ? -18.575 -9.414 12.796 1.00 93.94 79 GLY A N 1
ATOM 589 C CA . GLY A 1 79 ? -17.492 -10.402 12.855 1.00 93.94 79 GLY A CA 1
ATOM 590 C C . GLY A 1 79 ? -16.495 -10.290 11.710 1.00 93.94 79 GLY A C 1
ATOM 591 O O . GLY A 1 79 ? -15.290 -10.339 11.938 1.00 93.94 79 GLY A O 1
ATOM 592 N N . GLU A 1 80 ? -16.970 -10.019 10.492 1.00 93.56 80 GLU A N 1
ATOM 593 C CA . GLU A 1 80 ? -16.087 -9.804 9.341 1.00 93.56 80 GLU A CA 1
ATOM 594 C C . GLU A 1 80 ? -15.086 -8.668 9.601 1.00 93.56 80 GLU A C 1
ATOM 596 O O . GLU A 1 80 ? -13.901 -8.783 9.286 1.00 93.56 80 GLU A O 1
ATOM 601 N N . GLN A 1 81 ? -15.541 -7.580 10.227 1.00 94.12 81 GLN A N 1
ATOM 602 C CA . GLN A 1 81 ? -14.681 -6.453 10.549 1.00 94.12 81 GLN A CA 1
ATOM 603 C C . GLN A 1 81 ? -13.669 -6.821 11.636 1.00 94.12 81 GLN A C 1
ATOM 605 O O . GLN A 1 81 ? -12.478 -6.574 11.459 1.00 94.12 81 GLN A O 1
ATOM 610 N N . VAL A 1 82 ? -14.105 -7.486 12.709 1.00 94.81 82 VAL A N 1
ATOM 611 C CA . VAL A 1 82 ? -13.204 -7.992 13.760 1.00 94.81 82 VAL A CA 1
ATOM 612 C C . VAL A 1 82 ? -12.115 -8.897 13.170 1.00 94.81 82 VAL A C 1
ATOM 614 O O . VAL A 1 82 ? -10.941 -8.743 13.503 1.00 94.81 82 VAL A O 1
ATOM 617 N N . HIS A 1 83 ? -12.474 -9.770 12.226 1.00 92.44 83 HIS A N 1
ATOM 618 C CA . HIS A 1 83 ? -11.529 -10.638 11.528 1.00 92.44 83 HIS A CA 1
ATOM 619 C C . HIS A 1 83 ? -10.500 -9.860 10.684 1.00 92.44 83 HIS A C 1
ATOM 621 O O . HIS A 1 83 ? -9.333 -10.247 10.619 1.00 92.44 83 HIS A O 1
ATOM 627 N N . ARG A 1 84 ? -10.878 -8.734 10.057 1.00 92.06 84 ARG A N 1
ATOM 628 C CA . ARG A 1 84 ? -9.937 -7.888 9.292 1.00 92.06 84 ARG A CA 1
ATOM 629 C C . ARG A 1 84 ? -8.956 -7.115 10.175 1.00 92.06 84 ARG A C 1
ATOM 631 O O . ARG A 1 84 ? -7.844 -6.817 9.727 1.00 92.06 84 ARG A O 1
ATOM 638 N N . ILE A 1 85 ? -9.348 -6.777 11.403 1.00 92.38 85 ILE A N 1
ATOM 639 C CA . ILE A 1 85 ? -8.541 -5.994 12.351 1.00 92.38 85 ILE A CA 1
ATOM 640 C C . ILE A 1 85 ? -8.392 -6.695 13.713 1.00 92.38 85 ILE A C 1
ATOM 642 O O . ILE A 1 85 ? -8.702 -6.105 14.746 1.00 92.38 85 ILE A O 1
ATOM 646 N N . PRO A 1 86 ? -7.822 -7.914 13.760 1.00 92.19 86 PRO A N 1
ATOM 647 C CA . PRO A 1 86 ? -7.783 -8.734 14.976 1.00 92.19 86 PRO A CA 1
ATOM 648 C C . PRO A 1 86 ? -7.007 -8.073 16.122 1.00 92.19 86 PRO A C 1
ATOM 650 O O . PRO A 1 86 ? -7.290 -8.296 17.295 1.00 92.19 86 PRO A O 1
ATOM 653 N N . TRP A 1 87 ? -6.062 -7.189 15.787 1.00 92.19 87 TRP A N 1
ATOM 654 C CA . TRP A 1 87 ? -5.285 -6.411 16.750 1.00 92.19 87 TRP A CA 1
ATOM 655 C C . TRP A 1 87 ? -6.147 -5.524 17.658 1.00 92.19 87 TRP A C 1
ATOM 657 O O . TRP A 1 87 ? -5.666 -5.121 18.714 1.00 92.19 87 TRP A O 1
ATOM 667 N N . ILE A 1 88 ? -7.392 -5.203 17.281 1.00 93.38 88 ILE A N 1
ATOM 668 C CA . ILE A 1 88 ? -8.254 -4.323 18.078 1.00 93.38 88 ILE A CA 1
ATOM 669 C C . ILE A 1 88 ? -8.645 -4.954 19.416 1.00 93.38 88 ILE A C 1
ATOM 671 O O . ILE A 1 88 ? -8.726 -4.237 20.411 1.00 93.38 88 ILE A O 1
ATOM 675 N N . ILE A 1 89 ? -8.793 -6.284 19.443 1.00 93.06 89 ILE A N 1
ATOM 676 C CA . ILE A 1 89 ? -9.055 -7.079 20.652 1.00 93.06 89 ILE A CA 1
ATOM 677 C C . ILE A 1 89 ? -7.811 -7.126 21.549 1.00 93.06 89 ILE A C 1
ATOM 679 O O . ILE A 1 89 ? -7.918 -7.323 22.753 1.00 93.06 89 ILE A O 1
ATOM 683 N N . GLY A 1 90 ? -6.631 -6.881 20.978 1.00 91.44 90 GLY A N 1
ATOM 684 C CA . GLY A 1 90 ? -5.350 -6.801 21.669 1.00 91.44 90 GLY A CA 1
ATOM 685 C C . GLY A 1 90 ? -5.068 -5.464 22.362 1.00 91.44 90 GLY A C 1
ATOM 686 O O . GLY A 1 90 ? -3.900 -5.129 22.548 1.00 91.44 90 GLY A O 1
ATOM 687 N N . GLN A 1 91 ? -6.080 -4.671 22.710 1.00 91.75 91 GLN A N 1
ATOM 688 C CA . GLN A 1 91 ? -5.916 -3.436 23.490 1.00 91.75 91 GLN A CA 1
ATOM 689 C C . GLN A 1 91 ? -6.417 -3.638 24.924 1.00 91.75 91 GLN A C 1
ATOM 691 O O . GLN A 1 91 ? -7.181 -4.562 25.176 1.00 91.75 91 GLN A O 1
ATOM 696 N N . SER A 1 92 ? -6.015 -2.791 25.873 1.00 92.88 92 SER A N 1
ATOM 697 C CA . SER A 1 92 ? -6.699 -2.780 27.173 1.00 92.88 92 SER A CA 1
ATOM 698 C C . SER A 1 92 ? -8.120 -2.241 27.005 1.00 92.88 92 SER A C 1
ATOM 700 O O . SER A 1 92 ? -8.335 -1.332 26.192 1.00 92.88 92 SER A O 1
ATOM 702 N N . ALA A 1 93 ? -9.069 -2.780 27.775 1.00 93.69 93 ALA A N 1
ATOM 703 C CA . ALA A 1 93 ? -10.483 -2.420 27.655 1.00 93.69 93 ALA A CA 1
ATOM 704 C C . ALA A 1 93 ? -10.716 -0.907 27.802 1.00 93.69 93 ALA A C 1
ATOM 706 O O . ALA A 1 93 ? -11.282 -0.283 26.904 1.00 93.69 93 ALA A O 1
ATOM 707 N N . ASP A 1 94 ? -10.149 -0.292 28.845 1.00 94.31 94 ASP A N 1
ATOM 708 C CA . ASP A 1 94 ? -10.280 1.149 29.109 1.00 94.31 94 ASP A CA 1
ATOM 709 C C . ASP A 1 94 ? -9.805 2.016 27.929 1.00 94.31 94 ASP A C 1
ATOM 711 O O . ASP A 1 94 ? -10.428 3.014 27.563 1.00 94.31 94 ASP A O 1
ATOM 715 N N . VAL A 1 95 ? -8.695 1.624 27.290 1.00 94.38 95 VAL A N 1
ATOM 716 C CA . VAL A 1 95 ? -8.121 2.369 26.159 1.00 94.38 95 VAL A CA 1
ATOM 717 C C . VAL A 1 95 ? -8.974 2.196 24.908 1.00 94.38 95 VAL A C 1
ATOM 719 O O . VAL A 1 95 ? -9.114 3.145 24.129 1.00 94.38 95 VAL A O 1
ATOM 722 N N . LEU A 1 96 ? -9.523 0.999 24.683 1.00 95.94 96 LEU A N 1
ATOM 723 C CA . LEU A 1 96 ? -10.422 0.752 23.564 1.00 95.94 96 LEU A CA 1
ATOM 724 C C . LEU A 1 96 ? -11.703 1.580 23.711 1.00 95.94 96 LEU A C 1
ATOM 726 O O . LEU A 1 96 ? -12.059 2.287 22.768 1.00 95.94 96 LEU A O 1
ATOM 730 N N . GLU A 1 97 ? -12.343 1.559 24.882 1.00 96.69 97 GLU A N 1
ATOM 731 C CA . GLU A 1 97 ? -13.544 2.355 25.164 1.00 96.69 97 GLU A CA 1
ATOM 732 C C . GLU A 1 97 ? -13.291 3.853 24.982 1.00 96.69 97 GLU A C 1
ATOM 734 O O . GLU A 1 97 ? -14.054 4.535 24.291 1.00 96.69 97 GLU A O 1
ATOM 739 N N . GLU A 1 98 ? -12.187 4.375 25.529 1.00 97.44 98 GLU A N 1
ATOM 740 C CA . GLU A 1 98 ? -11.852 5.791 25.391 1.00 97.44 98 GLU A CA 1
ATOM 741 C C . GLU A 1 98 ? -11.674 6.187 23.917 1.00 97.44 98 GLU A C 1
ATOM 743 O O . GLU A 1 98 ? -12.167 7.233 23.480 1.00 97.44 98 GLU A O 1
ATOM 748 N N . LYS A 1 99 ? -11.012 5.340 23.121 1.00 97.31 99 LYS A N 1
ATOM 749 C CA . LYS A 1 99 ? -10.840 5.569 21.681 1.00 97.31 99 LYS A CA 1
ATOM 750 C C . LYS A 1 99 ? -12.157 5.475 20.918 1.00 97.31 99 LYS A C 1
ATOM 752 O O . LYS A 1 99 ? -12.385 6.318 20.055 1.00 97.31 99 LYS A O 1
ATOM 757 N N . LEU A 1 100 ? -13.016 4.504 21.229 1.00 97.31 100 LEU A N 1
ATOM 758 C CA . LEU A 1 100 ? -14.334 4.347 20.603 1.00 97.31 100 LEU A CA 1
ATOM 759 C C . LEU A 1 100 ? -15.230 5.558 20.885 1.00 97.31 100 LEU A C 1
ATOM 761 O O . LEU A 1 100 ? -15.799 6.141 19.961 1.00 97.31 100 LEU A O 1
ATOM 765 N N . ARG A 1 101 ? -15.246 6.033 22.134 1.00 97.38 101 ARG A N 1
ATOM 766 C CA . ARG A 1 101 ? -15.905 7.292 22.500 1.00 97.38 101 ARG A CA 1
ATOM 767 C C . ARG A 1 101 ? -15.330 8.465 21.709 1.00 97.38 101 ARG A C 1
ATOM 769 O O . ARG A 1 101 ? -16.074 9.319 21.233 1.00 97.38 101 ARG A O 1
ATOM 776 N N . LYS A 1 102 ? -14.003 8.515 21.555 1.00 97.12 102 LYS A N 1
ATOM 777 C CA . LYS A 1 102 ? -13.321 9.604 20.852 1.00 97.12 102 LYS A CA 1
ATOM 778 C C . LYS A 1 102 ? -13.650 9.641 19.358 1.00 97.12 102 LYS A C 1
ATOM 780 O O . LYS A 1 102 ? -13.863 10.730 18.837 1.00 97.12 102 LYS A O 1
ATOM 785 N N . ILE A 1 103 ? -13.696 8.501 18.663 1.00 95.88 103 ILE A N 1
ATOM 786 C CA . ILE A 1 103 ? -13.980 8.458 17.213 1.00 95.88 103 ILE A CA 1
ATOM 787 C C . ILE A 1 103 ? -15.415 8.874 16.861 1.00 95.88 103 ILE A C 1
ATOM 789 O O . ILE A 1 103 ? -15.650 9.280 15.727 1.00 95.88 103 ILE A O 1
ATOM 793 N N . GLN A 1 104 ? -16.342 8.817 17.820 1.00 95.81 104 GLN A N 1
ATOM 794 C CA . GLN A 1 104 ? -17.720 9.304 17.675 1.00 95.81 104 GLN A CA 1
ATOM 795 C C . GLN A 1 104 ? -17.873 10.814 17.886 1.00 95.81 104 GLN A C 1
ATOM 797 O O . GLN A 1 104 ? -18.965 11.359 17.727 1.00 95.81 104 GLN A O 1
ATOM 802 N N . GLU A 1 105 ? -16.810 11.523 18.265 1.00 96.31 105 GLU A N 1
ATOM 803 C CA . GLU A 1 105 ? -16.902 12.970 18.398 1.00 96.31 105 GLU A CA 1
ATOM 804 C C . GLU A 1 105 ? -17.098 13.658 17.031 1.00 96.31 105 GLU A C 1
ATOM 806 O O . GLU A 1 105 ? -16.669 13.139 15.992 1.00 96.31 105 GLU A O 1
ATOM 811 N N . PRO A 1 106 ? -17.686 14.872 17.007 1.00 95.38 106 PRO A N 1
ATOM 812 C CA . PRO A 1 106 ? -17.897 15.612 15.771 1.00 95.38 106 PRO A CA 1
ATOM 813 C C . PRO A 1 106 ? -16.628 15.727 14.920 1.00 95.38 106 PRO A C 1
ATOM 815 O O . PRO A 1 106 ? -15.516 15.874 15.441 1.00 95.38 106 PRO A O 1
ATOM 818 N N . PHE A 1 107 ? -16.834 15.725 13.601 1.00 93.88 107 PHE A N 1
ATOM 819 C CA . PHE A 1 107 ? -15.807 15.777 12.554 1.00 93.88 107 PHE A CA 1
ATOM 820 C C . PHE A 1 107 ? -14.961 14.504 12.374 1.00 93.88 107 PHE A C 1
ATOM 822 O O . PHE A 1 107 ? -14.126 14.498 11.472 1.00 93.88 107 PHE A O 1
ATOM 829 N N . LEU A 1 108 ? -15.173 13.429 13.149 1.00 95.25 108 LEU A N 1
ATOM 830 C CA . LEU A 1 108 ? -14.456 12.153 12.986 1.00 95.25 108 LEU A CA 1
ATOM 831 C C . LEU A 1 108 ? -15.262 11.088 12.233 1.00 95.25 108 LEU A C 1
ATOM 833 O O . LEU A 1 108 ? -15.034 10.906 11.043 1.00 95.25 108 LEU A O 1
ATOM 837 N N . PHE A 1 109 ? -16.173 10.365 12.875 1.00 97.38 109 PHE A N 1
ATOM 838 C CA . PHE A 1 109 ? -16.901 9.280 12.211 1.00 97.38 109 PHE A CA 1
ATOM 839 C C . PHE A 1 109 ? -18.372 9.278 12.605 1.00 97.38 109 PHE A C 1
ATOM 841 O O . PHE A 1 109 ? -18.721 9.591 13.739 1.00 97.38 109 PHE A O 1
ATOM 848 N N . GLN A 1 110 ? -19.233 8.937 11.649 1.00 95.50 110 GLN A N 1
ATOM 849 C CA . GLN A 1 110 ? -20.675 8.814 11.855 1.00 95.50 110 GLN A CA 1
ATOM 850 C C . GLN A 1 110 ? -21.028 7.551 12.641 1.00 95.50 110 GLN A C 1
ATOM 852 O O . GLN A 1 110 ? -22.002 7.553 13.385 1.00 95.50 110 GLN A O 1
ATOM 857 N N . GLN A 1 111 ? -20.244 6.481 12.480 1.00 95.94 111 GLN A N 1
ATOM 858 C CA . GLN A 1 111 ? -20.451 5.193 13.138 1.00 95.94 111 GLN A CA 1
ATOM 859 C C . GLN A 1 111 ? -19.132 4.639 13.682 1.00 95.94 111 GLN A C 1
ATOM 861 O O . GLN A 1 111 ? -18.050 5.007 13.219 1.00 95.94 111 GLN A O 1
ATOM 866 N N . HIS A 1 112 ? -19.207 3.760 14.685 1.00 97.12 112 HIS A N 1
ATOM 867 C CA . HIS A 1 112 ? -18.012 3.135 15.260 1.00 97.12 112 HIS A CA 1
ATOM 868 C C . HIS A 1 112 ? -17.270 2.298 14.212 1.00 97.12 112 HIS A C 1
ATOM 870 O O . HIS A 1 112 ? -16.044 2.372 14.128 1.00 97.12 112 HIS A O 1
ATOM 876 N N . SER A 1 113 ? -18.022 1.568 13.383 1.00 96.31 113 SER A N 1
ATOM 877 C CA . SER A 1 113 ? -17.535 0.754 12.261 1.00 96.31 113 SER A CA 1
ATOM 878 C C . SER A 1 113 ? -16.658 1.553 11.301 1.00 96.31 113 SER A C 1
ATOM 880 O O . SER A 1 113 ? -15.569 1.100 10.947 1.00 96.31 113 SER A O 1
ATOM 882 N N . ASP A 1 114 ? -17.074 2.769 10.951 1.00 97.06 114 ASP A N 1
ATOM 883 C CA . ASP A 1 114 ? -16.332 3.647 10.046 1.00 97.06 114 ASP A CA 1
ATOM 884 C C . ASP A 1 114 ? -14.970 4.058 10.616 1.00 97.06 114 ASP A C 1
ATOM 886 O O . ASP A 1 114 ? -14.050 4.349 9.855 1.00 97.06 114 ASP A O 1
ATOM 890 N N . GLY A 1 115 ? -14.829 4.110 11.944 1.00 96.00 115 GLY A N 1
ATOM 891 C CA . GLY A 1 115 ? -13.675 4.692 12.628 1.00 96.00 115 GLY A CA 1
ATOM 892 C C . GLY A 1 115 ? -12.703 3.703 13.265 1.00 96.00 115 GLY A C 1
ATOM 893 O O . GLY A 1 115 ? -11.686 4.141 13.806 1.00 96.00 115 GLY A O 1
ATOM 894 N N . LEU A 1 116 ? -12.952 2.389 13.209 1.00 95.56 116 LEU A N 1
ATOM 895 C CA . LEU A 1 116 ? -12.132 1.406 13.937 1.00 95.56 116 LEU A CA 1
ATOM 896 C C . LEU A 1 116 ? -10.648 1.430 13.555 1.00 95.56 116 LEU A C 1
ATOM 898 O O . LEU A 1 116 ? -9.788 1.215 14.410 1.00 95.56 116 LEU A O 1
ATOM 902 N N . GLY A 1 117 ? -10.316 1.762 12.304 1.00 94.00 117 GLY A N 1
ATOM 903 C CA . GLY A 1 117 ? -8.924 1.935 11.883 1.00 94.00 117 GLY A CA 1
ATOM 904 C C . GLY A 1 117 ? -8.160 2.972 12.714 1.00 94.00 117 GLY A C 1
ATOM 905 O O . GLY A 1 117 ? -6.963 2.822 12.956 1.00 94.00 117 GLY A O 1
ATOM 906 N N . PHE A 1 118 ? -8.848 4.000 13.218 1.00 95.31 118 PHE A N 1
ATOM 907 C CA . PHE A 1 118 ? -8.244 5.049 14.039 1.00 95.31 118 PHE A CA 1
ATOM 908 C C . PHE A 1 118 ? -7.981 4.595 15.474 1.00 95.31 118 PHE A C 1
ATOM 910 O O . PHE A 1 118 ? -7.167 5.220 16.155 1.00 95.31 118 PHE A O 1
ATOM 917 N N . CYS A 1 119 ? -8.558 3.476 15.925 1.00 95.31 119 CYS A N 1
ATOM 918 C CA . CYS A 1 119 ? -8.216 2.893 17.219 1.00 95.31 119 CYS A CA 1
ATOM 919 C C . CYS A 1 119 ? -6.758 2.400 17.269 1.00 95.31 119 CYS A C 1
ATOM 921 O O . CYS A 1 119 ? -6.215 2.221 18.356 1.00 95.31 119 CYS A O 1
ATOM 923 N N . GLN A 1 120 ? -6.069 2.259 16.130 1.00 92.94 120 GLN A N 1
ATOM 924 C CA . GLN A 1 120 ? -4.630 1.979 16.107 1.00 92.94 120 GLN A CA 1
ATOM 925 C C . GLN A 1 120 ? -3.777 3.192 16.527 1.00 92.94 120 GLN A C 1
ATOM 927 O O . GLN A 1 120 ? -2.621 3.046 16.933 1.00 92.94 120 GLN A O 1
ATOM 932 N N . LEU A 1 121 ? -4.327 4.403 16.438 1.00 93.00 121 LEU A N 1
ATOM 933 C CA . LEU A 1 121 ? -3.620 5.642 16.739 1.00 93.00 121 LEU A CA 1
ATOM 934 C C . LEU A 1 121 ? -3.583 5.926 18.242 1.00 93.00 121 LEU A C 1
ATOM 936 O O . LEU A 1 121 ? -4.418 5.469 19.024 1.00 93.00 121 LEU A O 1
ATOM 940 N N . ARG A 1 122 ? -2.626 6.761 18.653 1.00 93.88 122 ARG A N 1
ATOM 941 C CA . ARG A 1 122 ? -2.652 7.380 19.984 1.00 93.88 122 ARG A CA 1
ATOM 942 C C . ARG A 1 122 ? -3.750 8.443 20.031 1.00 93.88 122 ARG A C 1
ATOM 944 O O . ARG A 1 122 ? -3.953 9.155 19.049 1.00 93.88 122 ARG A O 1
ATOM 951 N N . LEU A 1 123 ? -4.368 8.647 21.194 1.00 94.44 123 LEU A N 1
ATOM 952 C CA . LEU A 1 123 ? -5.426 9.655 21.384 1.00 94.44 123 LEU A CA 1
ATOM 953 C C . LEU A 1 123 ? -5.007 11.062 20.919 1.00 94.44 123 LEU A C 1
ATOM 955 O O . LEU A 1 123 ? -5.756 11.734 20.216 1.00 94.44 123 LEU A O 1
ATOM 959 N N . GLY A 1 124 ? -3.768 11.482 21.201 1.00 94.19 124 GLY A N 1
ATOM 960 C CA . GLY A 1 124 ? -3.234 12.766 20.721 1.00 94.19 124 GLY A CA 1
ATOM 961 C C . GLY A 1 124 ? -3.174 12.898 19.189 1.00 94.19 124 GLY A C 1
ATOM 962 O O . GLY A 1 124 ? -3.336 13.993 18.648 1.00 94.19 124 GLY A O 1
ATOM 963 N N . GLN A 1 125 ? -3.001 11.789 18.465 1.00 93.75 125 GLN A N 1
ATOM 964 C CA . GLN A 1 125 ? -3.047 11.777 17.000 1.00 93.75 125 GLN A CA 1
ATOM 965 C C . GLN A 1 125 ? -4.488 11.866 16.495 1.00 93.75 125 GLN A C 1
ATOM 967 O O . GLN A 1 125 ? -4.744 12.624 15.564 1.00 93.75 125 GLN A O 1
ATOM 972 N N . ILE A 1 126 ? -5.431 11.171 17.142 1.00 95.06 126 ILE A N 1
ATOM 973 C CA . ILE A 1 126 ? -6.866 11.298 16.841 1.00 95.06 126 ILE A CA 1
ATOM 974 C C . ILE A 1 126 ? -7.313 12.756 17.030 1.00 95.06 126 ILE A C 1
ATOM 976 O O . ILE A 1 126 ? -7.949 13.318 16.144 1.00 95.06 126 ILE A O 1
ATOM 980 N N . ASN A 1 127 ? -6.878 13.416 18.112 1.00 95.00 127 ASN A N 1
ATOM 981 C CA . ASN A 1 127 ? -7.114 14.849 18.343 1.00 95.00 127 ASN A CA 1
ATOM 982 C C . ASN A 1 127 ? -6.536 15.726 17.224 1.00 95.00 127 ASN A C 1
ATOM 984 O O . ASN A 1 127 ? -7.177 16.675 16.774 1.00 95.00 127 ASN A O 1
ATOM 988 N N . THR A 1 128 ? -5.326 15.408 16.755 1.00 94.00 128 THR A N 1
ATOM 989 C CA . THR A 1 128 ? -4.689 16.139 15.650 1.00 94.00 128 THR A CA 1
ATOM 990 C C . THR A 1 128 ? -5.508 16.010 14.365 1.00 94.00 128 THR A C 1
ATOM 992 O O . THR A 1 128 ? -5.748 17.014 13.693 1.00 94.00 128 THR A O 1
ATOM 995 N N . TYR A 1 129 ? -5.986 14.803 14.043 1.00 94.50 129 TYR A N 1
ATOM 996 C CA . TYR A 1 129 ? -6.851 14.582 12.885 1.00 94.50 129 TYR A CA 1
ATOM 997 C C . TYR A 1 129 ? -8.198 15.277 13.029 1.00 94.50 129 TYR A C 1
ATOM 999 O O . TYR A 1 129 ? -8.601 15.971 12.108 1.00 94.50 129 TYR A O 1
ATOM 1007 N N . GLN A 1 130 ? -8.848 15.192 14.188 1.00 95.38 130 GLN A N 1
ATOM 1008 C CA . GLN A 1 130 ? -10.109 15.888 14.445 1.00 95.38 130 GLN A CA 1
ATOM 1009 C C . GLN A 1 130 ? -9.971 17.403 14.248 1.00 95.38 130 GLN A C 1
ATOM 1011 O O . GLN A 1 130 ? -10.777 18.022 13.555 1.00 95.38 130 GLN A O 1
ATOM 1016 N N . ALA A 1 131 ? -8.923 18.012 14.814 1.00 95.50 131 ALA A N 1
ATOM 1017 C CA . ALA A 1 131 ? -8.658 19.438 14.651 1.00 95.50 131 ALA A CA 1
ATOM 1018 C C . ALA A 1 131 ? -8.405 19.807 13.182 1.00 95.50 131 ALA A C 1
ATOM 1020 O O . ALA A 1 131 ? -8.824 20.872 12.726 1.00 95.50 131 ALA A O 1
ATOM 1021 N N . HIS A 1 132 ? -7.732 18.932 12.438 1.00 94.25 132 HIS A N 1
ATOM 1022 C CA . HIS A 1 132 ? -7.502 19.108 11.012 1.00 94.25 132 HIS A CA 1
ATOM 1023 C C . HIS A 1 132 ? -8.800 18.995 10.201 1.00 94.25 132 HIS A C 1
ATOM 1025 O O . HIS A 1 132 ? -9.100 19.902 9.430 1.00 94.25 132 HIS A O 1
ATOM 1031 N N . PHE A 1 133 ? -9.598 17.952 10.442 1.00 94.75 133 PHE A N 1
ATOM 1032 C CA . PHE A 1 133 ? -10.877 17.683 9.776 1.00 94.75 133 PHE A CA 1
ATOM 1033 C C . PHE A 1 133 ? -11.885 18.805 10.026 1.00 94.75 133 PHE A C 1
ATOM 1035 O O . PHE A 1 133 ? -12.562 19.267 9.112 1.00 94.75 133 PHE A O 1
ATOM 1042 N N . ARG A 1 134 ? -11.909 19.347 11.246 1.00 95.81 134 ARG A N 1
ATOM 1043 C CA . ARG A 1 134 ? -12.719 20.520 11.578 1.00 95.81 134 ARG A CA 1
ATOM 1044 C C . ARG A 1 134 ? -12.318 21.760 10.776 1.00 95.81 134 ARG A C 1
ATOM 1046 O O . ARG A 1 134 ? -13.189 22.493 10.322 1.00 95.81 134 ARG A O 1
ATOM 1053 N N . LYS A 1 135 ? -11.015 22.020 10.611 1.00 95.38 135 LYS A N 1
ATOM 1054 C CA . LYS A 1 135 ? -10.521 23.190 9.858 1.00 95.38 135 LYS A CA 1
ATOM 1055 C C . LYS A 1 135 ? -10.874 23.122 8.376 1.00 95.38 135 LYS A C 1
ATOM 1057 O O . LYS A 1 135 ? -11.070 24.156 7.750 1.00 95.38 135 LYS A O 1
ATOM 1062 N N . GLU A 1 136 ? -10.922 21.922 7.817 1.00 94.44 136 GLU A N 1
ATOM 1063 C CA . GLU A 1 136 ? -11.187 21.712 6.396 1.00 94.44 136 GLU A CA 1
ATOM 1064 C C . GLU A 1 136 ? -12.643 21.410 6.059 1.00 94.44 136 GLU A C 1
ATOM 1066 O O . GLU A 1 136 ? -12.950 21.325 4.876 1.00 94.44 136 GLU A O 1
ATOM 1071 N N . ALA A 1 137 ? -13.518 21.241 7.052 1.00 94.44 137 ALA A N 1
ATOM 1072 C CA . ALA A 1 137 ? -14.929 20.928 6.842 1.00 94.44 137 ALA A CA 1
ATOM 1073 C C . ALA A 1 137 ? -15.611 21.808 5.767 1.00 94.44 137 ALA A C 1
ATOM 1075 O O . ALA A 1 137 ? -16.350 21.254 4.955 1.00 94.44 137 ALA A O 1
ATOM 1076 N N . PRO A 1 138 ? -15.316 23.126 5.641 1.00 95.31 138 PRO A N 1
ATOM 1077 C CA . PRO A 1 138 ? -15.875 23.946 4.560 1.00 95.31 138 PRO A CA 1
ATOM 1078 C C . PRO A 1 138 ? -15.526 23.479 3.136 1.00 95.31 138 PRO A C 1
ATOM 1080 O O . PRO A 1 138 ? -16.238 23.813 2.196 1.00 95.31 138 PRO A O 1
ATOM 1083 N N . ASN A 1 139 ? -14.445 22.712 2.959 1.00 93.25 139 ASN A N 1
ATOM 1084 C CA . ASN A 1 139 ? -14.036 22.170 1.662 1.00 93.25 139 ASN A CA 1
ATOM 1085 C C . ASN A 1 139 ? -14.848 20.930 1.247 1.00 93.25 139 ASN A C 1
ATOM 1087 O O . ASN A 1 139 ? -14.720 20.491 0.107 1.00 93.25 139 ASN A O 1
ATOM 1091 N N . PHE A 1 140 ? -15.657 20.362 2.149 1.00 92.81 140 PHE A N 1
ATOM 1092 C CA . PHE A 1 140 ? -16.397 19.116 1.933 1.00 92.81 140 PHE A CA 1
ATOM 1093 C C . PHE A 1 140 ? -17.881 19.280 2.301 1.00 92.81 140 PHE A C 1
ATOM 1095 O O . PHE A 1 140 ? -18.354 18.672 3.256 1.00 92.81 140 PHE A O 1
ATOM 1102 N N . PRO A 1 141 ? -18.656 20.095 1.565 1.00 90.81 141 PRO A N 1
ATOM 1103 C CA . PRO A 1 141 ? -20.040 20.409 1.937 1.00 90.81 141 PRO A CA 1
ATOM 1104 C C . PRO A 1 141 ? -20.984 19.194 1.941 1.00 90.81 141 PRO A C 1
ATOM 1106 O O . PRO A 1 141 ? -22.040 19.247 2.566 1.00 90.81 141 PRO A O 1
ATOM 1109 N N . HIS A 1 142 ? -20.619 18.109 1.255 1.00 95.25 142 HIS A N 1
ATOM 1110 C CA . HIS A 1 142 ? -21.428 16.893 1.136 1.00 95.25 142 HIS A CA 1
ATOM 1111 C C . HIS A 1 142 ? -20.862 15.704 1.919 1.00 95.25 142 HIS A C 1
ATOM 1113 O O . HIS A 1 142 ? -21.433 14.617 1.868 1.00 95.25 142 HIS A O 1
ATOM 1119 N N . HIS A 1 143 ? -19.766 15.894 2.661 1.00 95.69 143 HIS A N 1
ATOM 1120 C CA . HIS A 1 143 ? -19.098 14.813 3.382 1.00 95.69 143 HIS A CA 1
ATOM 1121 C C . HIS A 1 143 ? -18.769 15.240 4.811 1.00 95.69 143 HIS A C 1
ATOM 1123 O O . HIS A 1 143 ? -18.314 16.361 5.020 1.00 95.69 143 HIS A O 1
ATOM 1129 N N . PRO A 1 144 ? -18.902 14.346 5.806 1.00 94.31 144 PRO A N 1
ATOM 1130 C CA . PRO A 1 144 ? -18.548 14.664 7.191 1.00 94.31 144 PRO A CA 1
ATOM 1131 C C . PRO A 1 144 ? -17.100 15.143 7.365 1.00 94.31 144 PRO A C 1
ATOM 1133 O O . PRO A 1 144 ? -16.813 15.980 8.221 1.00 94.31 144 PRO A O 1
ATOM 1136 N N . ASN A 1 145 ? -16.185 14.587 6.570 1.00 95.06 145 ASN A N 1
ATOM 1137 C CA . ASN A 1 145 ? -14.780 14.974 6.488 1.00 95.06 145 ASN A CA 1
ATOM 1138 C C . ASN A 1 145 ? -14.124 14.348 5.247 1.00 95.06 145 ASN A C 1
ATOM 1140 O O . ASN A 1 145 ? -14.758 13.631 4.465 1.00 95.06 145 ASN A O 1
ATOM 1144 N N . ARG A 1 146 ? -12.810 14.566 5.110 1.00 94.25 146 ARG A N 1
ATOM 1145 C CA . ARG A 1 146 ? -12.013 14.033 4.004 1.00 94.25 146 ARG A CA 1
ATOM 1146 C C . ARG A 1 146 ? -12.028 12.509 3.876 1.00 94.25 146 ARG A C 1
ATOM 1148 O O . ARG A 1 146 ? -11.827 12.024 2.775 1.00 94.25 146 ARG A O 1
ATOM 1155 N N . ILE A 1 147 ? -12.209 11.742 4.954 1.00 95.62 147 ILE A N 1
ATOM 1156 C CA . ILE A 1 147 ? -12.171 10.272 4.888 1.00 95.62 147 ILE A CA 1
ATOM 1157 C C . ILE A 1 147 ? -13.352 9.767 4.065 1.00 95.62 147 ILE A C 1
ATOM 1159 O O . ILE A 1 147 ? -13.141 8.989 3.141 1.00 95.62 147 ILE A O 1
ATOM 1163 N N . TYR A 1 148 ? -14.554 10.282 4.331 1.00 97.12 148 TYR A N 1
ATOM 1164 C CA . TYR A 1 148 ? -15.757 9.965 3.557 1.00 97.12 148 TYR A CA 1
ATOM 1165 C C . TYR A 1 148 ? -15.623 10.403 2.097 1.00 97.12 148 TYR A C 1
ATOM 1167 O O . TYR A 1 148 ? -15.903 9.622 1.192 1.00 97.12 148 TYR A O 1
ATOM 1175 N N . TYR A 1 149 ? -15.125 11.620 1.868 1.00 95.88 149 TYR A N 1
ATOM 1176 C CA . TYR A 1 149 ? -14.869 12.130 0.520 1.00 95.88 149 TYR A CA 1
ATOM 1177 C C . TYR A 1 149 ? -13.887 11.241 -0.265 1.00 95.88 149 TYR A C 1
ATOM 1179 O O . TYR A 1 149 ? -14.147 10.867 -1.407 1.00 95.88 149 TYR A O 1
ATOM 1187 N N . LEU A 1 150 ? -12.757 10.868 0.346 1.00 93.44 150 LEU A N 1
ATOM 1188 C CA . LEU A 1 150 ? -11.740 10.038 -0.302 1.00 93.44 150 LEU A CA 1
ATOM 1189 C C . LEU A 1 150 ? -12.231 8.603 -0.525 1.00 93.44 150 LEU A C 1
ATOM 1191 O O . LEU A 1 150 ? -11.945 8.027 -1.574 1.00 93.44 150 LEU A O 1
ATOM 1195 N N . ALA A 1 151 ? -12.976 8.041 0.429 1.00 94.19 151 ALA A N 1
ATOM 1196 C CA . ALA A 1 151 ? -13.583 6.720 0.313 1.00 94.19 151 ALA A CA 1
ATOM 1197 C C . ALA A 1 151 ? -14.556 6.658 -0.877 1.00 94.19 151 ALA A C 1
ATOM 1199 O O . ALA A 1 151 ? -14.440 5.763 -1.717 1.00 94.19 151 ALA A O 1
ATOM 1200 N N . GLU A 1 152 ? -15.433 7.658 -1.024 1.00 94.75 152 GLU A N 1
ATOM 1201 C CA . GLU A 1 152 ? -16.327 7.767 -2.182 1.00 94.75 152 GLU A CA 1
ATOM 1202 C C . GLU A 1 152 ? -15.539 7.922 -3.490 1.00 94.75 152 GLU A C 1
ATOM 1204 O O . GLU A 1 152 ? -15.789 7.195 -4.454 1.00 94.75 152 GLU A O 1
ATOM 1209 N N . ARG A 1 153 ? -14.539 8.814 -3.519 1.00 91.00 153 ARG A N 1
ATOM 1210 C CA . ARG A 1 153 ? -13.729 9.067 -4.721 1.00 91.00 153 ARG A CA 1
ATOM 1211 C C . ARG A 1 153 ? -12.992 7.814 -5.202 1.00 91.00 153 ARG A C 1
ATOM 1213 O O . ARG A 1 153 ? -12.942 7.561 -6.403 1.00 91.00 153 ARG A O 1
ATOM 1220 N N . ILE A 1 154 ? -12.458 7.016 -4.275 1.00 89.06 154 ILE A N 1
ATOM 1221 C CA . ILE A 1 154 ? -11.751 5.754 -4.561 1.00 89.06 154 ILE A CA 1
ATOM 1222 C C . ILE A 1 154 ? -12.739 4.583 -4.751 1.00 89.06 154 ILE A C 1
ATOM 1224 O O . ILE A 1 154 ? -12.348 3.514 -5.222 1.00 89.06 154 ILE A O 1
ATOM 1228 N N . LYS A 1 155 ? -14.033 4.786 -4.459 1.00 91.38 155 LYS A N 1
ATOM 1229 C CA . LYS A 1 155 ? -15.113 3.787 -4.531 1.00 91.38 155 LYS A CA 1
ATOM 1230 C C . LYS A 1 155 ? -14.875 2.586 -3.613 1.00 91.38 155 LYS A C 1
ATOM 1232 O O . LYS A 1 155 ? -15.049 1.434 -4.011 1.00 91.38 155 LYS A O 1
ATOM 1237 N N . VAL A 1 156 ? -14.462 2.867 -2.380 1.00 91.12 156 VAL A N 1
ATOM 1238 C CA . VAL A 1 156 ? -14.229 1.871 -1.326 1.00 91.12 156 VAL A CA 1
ATOM 1239 C C . VAL A 1 156 ? -15.082 2.239 -0.107 1.00 91.12 156 VAL A C 1
ATOM 1241 O O . VAL A 1 156 ? -15.160 3.422 0.215 1.00 91.12 156 VAL A O 1
ATOM 1244 N N . PRO A 1 157 ? -15.713 1.266 0.578 1.00 95.19 157 PRO A N 1
ATOM 1245 C CA . PRO A 1 157 ? -16.425 1.517 1.830 1.00 95.19 157 PRO A CA 1
ATOM 1246 C C . PRO A 1 157 ? -15.562 2.248 2.872 1.00 95.19 157 PRO A C 1
ATOM 1248 O O . PRO A 1 157 ? -14.348 2.028 2.953 1.00 95.19 157 PRO A O 1
ATOM 1251 N N . VAL A 1 158 ? -16.178 3.134 3.656 1.00 96.31 158 VAL A N 1
ATOM 1252 C CA . VAL A 1 158 ? -15.471 4.043 4.578 1.00 96.31 158 VAL A CA 1
ATOM 1253 C C . VAL A 1 158 ? -14.715 3.263 5.644 1.00 96.31 158 VAL A C 1
ATOM 1255 O O . VAL A 1 158 ? -13.559 3.581 5.924 1.00 96.31 158 VAL A O 1
ATOM 1258 N N . GLU A 1 159 ? -15.328 2.210 6.174 1.00 95.25 159 GLU A N 1
ATOM 1259 C CA . GLU A 1 159 ? -14.750 1.297 7.150 1.00 95.25 159 GLU A CA 1
ATOM 1260 C C . GLU A 1 159 ? -13.476 0.629 6.614 1.00 95.25 159 GLU A C 1
ATOM 1262 O O . GLU A 1 159 ? -12.438 0.626 7.273 1.00 95.25 159 GLU A O 1
ATOM 1267 N N . LEU A 1 160 ? -13.487 0.169 5.360 1.00 93.38 160 LEU A N 1
ATOM 1268 C CA . LEU A 1 160 ? -12.308 -0.437 4.739 1.00 93.38 160 LEU A CA 1
ATOM 1269 C C . LEU A 1 160 ? -11.219 0.598 4.471 1.00 93.38 160 LEU A C 1
ATOM 1271 O O . LEU A 1 160 ? -10.029 0.313 4.623 1.00 93.38 160 LEU A O 1
ATOM 1275 N N . PHE A 1 161 ? -11.609 1.799 4.050 1.00 93.69 161 PHE A N 1
ATOM 1276 C CA . PHE A 1 161 ? -10.659 2.864 3.784 1.00 93.69 161 PHE A CA 1
ATOM 1277 C C . PHE A 1 161 ? -9.969 3.311 5.080 1.00 93.69 161 PHE A C 1
ATOM 1279 O O . PHE A 1 161 ? -8.735 3.341 5.132 1.00 93.69 161 PHE A O 1
ATOM 1286 N N . SER A 1 162 ? -10.732 3.577 6.146 1.00 94.06 162 SER A N 1
ATOM 1287 C CA . SER A 1 162 ? -10.215 4.022 7.444 1.00 94.06 162 SER A CA 1
ATOM 1288 C C . SER A 1 162 ? -9.290 2.989 8.095 1.00 94.06 162 SER A C 1
ATOM 1290 O O . SER A 1 162 ? -8.238 3.368 8.609 1.00 94.06 162 SER A O 1
ATOM 1292 N N . GLU A 1 163 ? -9.599 1.690 7.990 1.00 93.25 163 GLU A N 1
ATOM 1293 C CA . GLU A 1 163 ? -8.744 0.578 8.435 1.00 93.25 163 GLU A CA 1
ATOM 1294 C C . GLU A 1 163 ? -7.352 0.613 7.779 1.00 93.25 163 GLU A C 1
ATOM 1296 O O . GLU A 1 163 ? -6.349 0.232 8.391 1.00 93.25 163 GLU A O 1
ATOM 1301 N N . LYS A 1 164 ? -7.257 1.086 6.528 1.00 90.31 164 LYS A N 1
ATOM 1302 C CA . LYS A 1 164 ? -5.981 1.190 5.803 1.00 90.31 164 LYS A CA 1
ATOM 1303 C C . LYS A 1 164 ? -5.244 2.495 6.075 1.00 90.31 164 LYS A C 1
ATOM 1305 O O . LYS A 1 164 ? -4.014 2.473 6.167 1.00 90.31 164 LYS A O 1
ATOM 1310 N N . VAL A 1 165 ? -5.958 3.613 6.209 1.00 89.25 165 VAL A N 1
ATOM 1311 C CA . VAL A 1 165 ? -5.338 4.938 6.394 1.00 89.25 165 VAL A CA 1
ATOM 1312 C C . VAL A 1 165 ? -5.125 5.331 7.856 1.00 89.25 165 VAL A C 1
ATOM 1314 O O . VAL A 1 165 ? -4.327 6.228 8.116 1.00 89.25 165 VAL A O 1
ATOM 1317 N N . GLY A 1 166 ? -5.761 4.640 8.807 1.00 81.12 166 GLY A N 1
ATOM 1318 C CA . GLY A 1 166 ? -5.670 4.853 10.260 1.00 81.12 166 GLY A CA 1
ATOM 1319 C C . GLY A 1 166 ? -4.310 4.521 10.886 1.00 81.12 166 GLY A C 1
ATOM 1320 O O . GLY A 1 166 ? -4.155 4.523 12.102 1.00 81.12 166 GLY A O 1
ATOM 1321 N N . LYS A 1 167 ? -3.288 4.268 10.069 1.00 80.88 167 LYS A N 1
ATOM 1322 C CA . LYS A 1 167 ? -1.890 4.171 10.501 1.00 80.88 167 LYS A CA 1
ATOM 1323 C C . LYS A 1 167 ? -1.288 5.577 10.614 1.00 80.88 167 LYS A C 1
ATOM 1325 O O . LYS A 1 167 ? -1.814 6.513 10.015 1.00 80.88 167 LYS A O 1
ATOM 1330 N N . PRO A 1 168 ? -0.182 5.779 11.357 1.00 63.28 168 PRO A N 1
ATOM 1331 C CA . PRO A 1 168 ? 0.492 7.074 11.442 1.00 63.28 168 PRO A CA 1
ATOM 1332 C C . PRO A 1 168 ? 1.127 7.450 10.093 1.00 63.28 168 PRO A C 1
ATOM 1334 O O . PRO A 1 168 ? 2.336 7.363 9.899 1.00 63.28 168 PRO A O 1
ATOM 1337 N N . HIS A 1 169 ? 0.299 7.870 9.142 1.00 66.56 169 HIS A N 1
ATOM 1338 C CA . HIS A 1 169 ? 0.701 8.298 7.820 1.00 66.56 169 HIS A CA 1
ATOM 1339 C C . HIS A 1 169 ? 0.310 9.756 7.636 1.00 66.56 169 HIS A C 1
ATOM 1341 O O . HIS A 1 169 ? -0.851 10.138 7.750 1.00 66.56 169 HIS A O 1
ATOM 1347 N N . ARG A 1 170 ? 1.283 10.587 7.253 1.00 78.75 170 ARG A N 1
ATOM 1348 C CA . ARG A 1 170 ? 1.048 12.008 6.959 1.00 78.75 170 ARG A CA 1
ATOM 1349 C C . ARG A 1 170 ? 0.097 12.249 5.777 1.00 78.75 170 ARG A C 1
ATOM 1351 O O . ARG A 1 170 ? -0.225 13.402 5.526 1.00 78.75 170 ARG A O 1
ATOM 1358 N N . THR A 1 171 ? -0.367 11.207 5.074 1.00 81.19 171 THR A N 1
ATOM 1359 C CA . THR A 1 171 ? -1.275 11.317 3.918 1.00 81.19 171 THR A CA 1
ATOM 1360 C C . THR A 1 171 ? -2.550 12.050 4.295 1.00 81.19 171 THR A C 1
ATOM 1362 O O . THR A 1 171 ? -2.942 12.984 3.607 1.00 81.19 171 THR A O 1
ATOM 1365 N N . LEU A 1 172 ? -3.132 11.723 5.450 1.00 86.69 172 LEU A N 1
ATOM 1366 C CA . LEU A 1 172 ? -4.341 12.380 5.944 1.00 86.69 172 LEU A CA 1
ATOM 1367 C C . LEU A 1 172 ? -4.112 13.809 6.456 1.00 86.69 172 LEU A C 1
ATOM 1369 O O . LEU A 1 172 ? -5.081 14.494 6.765 1.00 86.69 172 LEU A O 1
ATOM 1373 N N . LEU A 1 173 ? -2.863 14.275 6.499 1.00 88.88 173 LEU A N 1
ATOM 1374 C CA . LEU A 1 173 ? -2.491 15.662 6.794 1.00 88.88 173 LEU A CA 1
ATOM 1375 C C . LEU A 1 173 ? -2.016 16.419 5.545 1.00 88.88 173 LEU A C 1
ATOM 1377 O O . LEU A 1 173 ? -1.702 17.604 5.627 1.00 88.88 173 LEU A O 1
ATOM 1381 N N . LEU A 1 174 ? -1.937 15.764 4.380 1.00 89.25 174 LEU A N 1
ATOM 1382 C CA . LEU A 1 174 ? -1.595 16.450 3.138 1.00 89.25 174 LEU A CA 1
ATOM 1383 C C . LEU A 1 174 ? -2.737 17.375 2.708 1.00 89.25 174 LEU A C 1
ATOM 1385 O O . LEU A 1 174 ? -3.910 17.165 3.034 1.00 89.25 174 LEU A O 1
ATOM 1389 N N . ASN A 1 175 ? -2.380 18.398 1.934 1.00 90.06 175 ASN A N 1
ATOM 1390 C CA . ASN A 1 175 ? -3.353 19.252 1.267 1.00 90.06 175 ASN A CA 1
ATOM 1391 C C . ASN A 1 175 ? -4.257 18.402 0.359 1.00 90.06 175 ASN A C 1
ATOM 1393 O O . ASN A 1 175 ? -3.749 17.592 -0.417 1.00 90.06 175 ASN A O 1
ATOM 1397 N N . ILE A 1 176 ? -5.574 18.610 0.434 1.00 90.25 176 ILE A N 1
ATOM 1398 C CA . ILE A 1 176 ? -6.538 17.788 -0.306 1.00 90.25 176 ILE A CA 1
ATOM 1399 C C . ILE A 1 176 ? -6.315 17.834 -1.821 1.00 90.25 176 ILE A C 1
ATOM 1401 O O . ILE A 1 176 ? -6.306 16.785 -2.449 1.00 90.25 176 ILE A O 1
ATOM 1405 N N . LYS A 1 177 ? -5.972 18.997 -2.392 1.00 91.06 177 LYS A N 1
ATOM 1406 C CA . LYS A 1 177 ? -5.695 19.135 -3.833 1.00 91.06 177 LYS A CA 1
ATOM 1407 C C . LYS A 1 177 ? -4.520 18.268 -4.276 1.00 91.06 177 LYS A C 1
ATOM 1409 O O . LYS A 1 177 ? -4.503 17.747 -5.389 1.00 91.06 177 LYS A O 1
ATOM 1414 N N . ARG A 1 178 ? -3.526 18.103 -3.395 1.00 90.19 178 ARG A N 1
ATOM 1415 C CA . ARG A 1 178 ? -2.382 17.218 -3.637 1.00 90.19 178 ARG A CA 1
ATOM 1416 C C . ARG A 1 178 ? -2.816 15.754 -3.615 1.00 90.19 178 ARG A C 1
ATOM 1418 O O . ARG A 1 178 ? -2.347 14.991 -4.449 1.00 90.19 178 ARG A O 1
ATOM 1425 N N . ILE A 1 179 ? -3.694 15.371 -2.687 1.00 88.75 179 ILE A N 1
ATOM 1426 C CA . ILE A 1 179 ? -4.256 14.015 -2.628 1.00 88.75 179 ILE A CA 1
ATOM 1427 C C . ILE A 1 179 ? -5.098 13.737 -3.879 1.00 88.75 179 ILE A C 1
ATOM 1429 O O . ILE A 1 179 ? -4.880 12.712 -4.510 1.00 88.75 179 ILE A O 1
ATOM 1433 N N . ASP A 1 180 ? -5.971 14.663 -4.283 1.00 90.00 180 ASP A N 1
ATOM 1434 C CA . ASP A 1 180 ? -6.776 14.542 -5.506 1.00 90.00 180 ASP A CA 1
ATOM 1435 C C . ASP A 1 180 ? -5.892 14.368 -6.740 1.00 90.00 180 ASP A C 1
ATOM 1437 O O . ASP A 1 180 ? -6.099 13.446 -7.519 1.00 90.00 180 ASP A O 1
ATOM 1441 N N . SER A 1 181 ? -4.841 15.185 -6.868 1.00 89.75 181 SER A N 1
ATOM 1442 C CA . SER A 1 181 ? -3.886 15.071 -7.976 1.00 89.75 181 SER A CA 1
ATOM 1443 C C . SER A 1 181 ? -3.200 13.704 -7.998 1.00 89.75 181 SER A C 1
ATOM 1445 O O . SER A 1 181 ? -3.006 13.133 -9.067 1.00 89.75 181 SER A O 1
ATOM 1447 N N . PHE A 1 182 ? -2.849 13.156 -6.828 1.00 86.31 182 PHE A N 1
ATOM 1448 C CA . PHE A 1 182 ? -2.308 11.802 -6.748 1.00 86.31 182 PHE A CA 1
ATOM 1449 C C . PHE A 1 182 ? -3.345 10.755 -7.143 1.00 86.31 182 PHE A C 1
ATOM 1451 O O . PHE A 1 182 ? -3.016 9.874 -7.924 1.00 86.31 182 PHE A O 1
ATOM 1458 N N . ILE A 1 183 ? -4.577 10.847 -6.642 1.00 87.31 183 ILE A N 1
ATOM 1459 C CA . ILE A 1 183 ? -5.660 9.917 -6.983 1.00 87.31 183 ILE A CA 1
ATOM 1460 C C . ILE A 1 183 ? -5.926 9.939 -8.491 1.00 87.31 183 ILE A C 1
ATOM 1462 O O . ILE A 1 183 ? -5.986 8.880 -9.104 1.00 87.31 183 ILE A O 1
ATOM 1466 N N . ASP A 1 184 ? -5.995 11.118 -9.105 1.00 88.50 184 ASP A N 1
ATOM 1467 C CA . ASP A 1 184 ? -6.233 11.273 -10.543 1.00 88.50 184 ASP A CA 1
ATOM 1468 C C . ASP A 1 184 ? -5.071 10.738 -11.378 1.00 88.50 184 ASP A C 1
ATOM 1470 O O . ASP A 1 184 ? -5.289 10.049 -12.374 1.00 88.50 184 ASP A O 1
ATOM 1474 N N . MET A 1 185 ? -3.834 11.014 -10.958 1.00 85.75 185 MET A N 1
ATOM 1475 C CA . MET A 1 185 ? -2.632 10.462 -11.581 1.00 85.75 185 MET A CA 1
ATOM 1476 C C . MET A 1 185 ? -2.616 8.934 -11.476 1.00 85.75 185 MET A C 1
ATOM 1478 O O . MET A 1 185 ? -2.408 8.263 -12.480 1.00 85.75 185 MET A O 1
ATOM 1482 N N . PHE A 1 186 ? -2.893 8.373 -10.296 1.00 81.19 186 PHE A N 1
ATOM 1483 C CA . PHE A 1 186 ? -2.951 6.925 -10.095 1.00 81.19 186 PHE A CA 1
ATOM 1484 C C . PHE A 1 186 ? -4.074 6.283 -10.905 1.00 81.19 186 PHE A C 1
ATOM 1486 O O . PHE A 1 186 ? -3.829 5.266 -11.544 1.00 81.19 186 PHE A O 1
ATOM 1493 N N . HIS A 1 187 ? -5.277 6.863 -10.926 1.00 81.44 187 HIS A N 1
ATOM 1494 C CA . HIS A 1 187 ? -6.370 6.359 -11.753 1.00 81.44 187 HIS A CA 1
ATOM 1495 C C . HIS A 1 187 ? -6.007 6.396 -13.229 1.00 81.44 187 HIS A C 1
ATOM 1497 O O . HIS A 1 187 ? -6.207 5.400 -13.913 1.00 81.44 187 HIS A O 1
ATOM 1503 N N . ARG A 1 188 ? -5.447 7.508 -13.713 1.00 79.94 188 ARG A N 1
ATOM 1504 C CA . ARG A 1 188 ? -5.030 7.637 -15.107 1.00 79.94 188 ARG A CA 1
ATOM 1505 C C . ARG A 1 188 ? -3.966 6.606 -15.456 1.00 79.94 188 ARG A C 1
ATOM 1507 O O . ARG A 1 188 ? -4.205 5.784 -16.327 1.00 79.94 188 ARG A O 1
ATOM 1514 N N . GLU A 1 189 ? -2.847 6.594 -14.739 1.00 77.31 189 GLU A N 1
ATOM 1515 C CA . GLU A 1 189 ? -1.742 5.679 -15.022 1.00 77.31 189 GLU A CA 1
ATOM 1516 C C . GLU A 1 189 ? -2.157 4.214 -14.882 1.00 77.31 189 GLU A C 1
ATOM 1518 O O . GLU A 1 189 ? -1.730 3.377 -15.669 1.00 77.31 189 GLU A O 1
ATOM 1523 N N . PHE A 1 190 ? -2.966 3.872 -13.878 1.00 77.50 190 PHE A N 1
ATOM 1524 C CA . PHE A 1 190 ? -3.409 2.497 -13.678 1.00 77.50 190 PHE A CA 1
ATOM 1525 C C . PHE A 1 190 ? -4.404 2.066 -14.756 1.00 77.50 190 PHE A C 1
ATOM 1527 O O . PHE A 1 190 ? -4.273 0.967 -15.287 1.00 77.50 190 PHE A O 1
ATOM 1534 N N . CYS A 1 191 ? -5.362 2.925 -15.119 1.00 76.06 191 CYS A N 1
ATOM 1535 C CA . CYS A 1 191 ? -6.293 2.655 -16.212 1.00 76.06 191 CYS A CA 1
ATOM 1536 C C . CYS A 1 191 ? -5.563 2.552 -17.553 1.00 76.06 191 CYS A C 1
ATOM 1538 O O . CYS A 1 191 ? -5.804 1.597 -18.281 1.00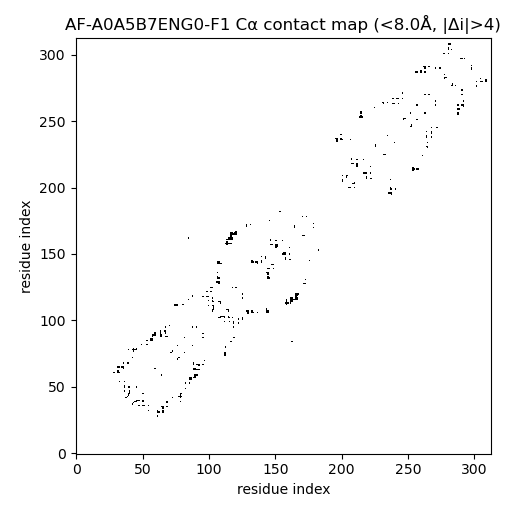 76.06 191 CYS A O 1
ATOM 1540 N N . GLU A 1 192 ? -4.645 3.473 -17.855 1.00 79.38 192 GLU A N 1
ATOM 1541 C CA . GLU A 1 192 ? -3.817 3.437 -19.066 1.00 79.38 192 GLU A CA 1
ATOM 1542 C C . GLU A 1 192 ? -2.957 2.172 -19.106 1.00 79.38 192 GLU A C 1
ATOM 1544 O O . GLU A 1 192 ? -2.898 1.508 -20.139 1.00 79.38 192 GLU A O 1
ATOM 1549 N N . ARG A 1 193 ? -2.333 1.784 -17.983 1.00 76.62 193 ARG A N 1
ATOM 1550 C CA . ARG A 1 193 ? -1.572 0.527 -17.885 1.00 76.62 193 ARG A CA 1
ATOM 1551 C C . ARG A 1 193 ? -2.464 -0.685 -18.113 1.00 76.62 193 ARG A C 1
ATOM 1553 O O . ARG A 1 193 ? -2.111 -1.525 -18.928 1.00 76.62 193 ARG A O 1
ATOM 1560 N N . TYR A 1 194 ? -3.618 -0.750 -17.454 1.00 79.31 194 TYR A N 1
ATOM 1561 C CA . TYR A 1 194 ? -4.562 -1.856 -17.599 1.00 79.31 194 TYR A CA 1
ATOM 1562 C C . TYR A 1 194 ? -5.106 -1.966 -19.030 1.00 79.31 194 TYR A C 1
ATOM 1564 O O . TYR A 1 194 ? -5.191 -3.062 -19.579 1.00 79.31 194 TYR A O 1
ATOM 1572 N N . GLN A 1 195 ? -5.448 -0.837 -19.654 1.00 80.25 195 GLN A N 1
ATOM 1573 C CA . GLN A 1 195 ? -5.892 -0.787 -21.048 1.00 80.25 195 GLN A CA 1
ATOM 1574 C C . GLN A 1 195 ? -4.773 -1.217 -21.997 1.00 80.25 195 GLN A C 1
ATOM 1576 O O . GLN A 1 195 ? -4.989 -2.121 -22.796 1.00 80.25 195 GLN A O 1
ATOM 1581 N N . SER A 1 196 ? -3.566 -0.667 -21.838 1.00 81.81 196 SER A N 1
ATOM 1582 C CA . SER A 1 196 ? -2.395 -1.043 -22.642 1.00 81.81 196 SER A CA 1
ATOM 1583 C C . SER A 1 196 ? -2.054 -2.526 -22.493 1.00 81.81 196 SER A C 1
ATOM 1585 O O . SER A 1 196 ? -1.719 -3.192 -23.464 1.00 81.81 196 SER A O 1
ATOM 1587 N N . GLU A 1 197 ? -2.127 -3.067 -21.276 1.00 82.81 197 GLU A N 1
ATOM 1588 C CA . GLU A 1 197 ? -1.900 -4.487 -21.009 1.00 82.81 197 GLU A CA 1
ATOM 1589 C C . GLU A 1 197 ? -2.953 -5.355 -21.687 1.00 82.81 197 GLU A C 1
ATOM 1591 O O . GLU A 1 197 ? -2.603 -6.335 -22.338 1.00 82.81 197 GLU A O 1
ATOM 1596 N N . LYS A 1 198 ? -4.229 -4.969 -21.601 1.00 82.75 198 LYS A N 1
ATOM 1597 C CA . LYS A 1 198 ? -5.327 -5.672 -22.266 1.00 82.75 198 LYS A CA 1
ATOM 1598 C C . LYS A 1 198 ? -5.199 -5.632 -23.791 1.00 82.75 198 LYS A C 1
ATOM 1600 O O . LYS A 1 198 ? -5.438 -6.644 -24.439 1.00 82.75 198 LYS A O 1
ATOM 1605 N N . GLU A 1 199 ? -4.826 -4.490 -24.359 1.00 87.50 199 GLU A N 1
ATOM 1606 C CA . GLU A 1 199 ? -4.599 -4.330 -25.798 1.00 87.50 199 GLU A CA 1
ATOM 1607 C C . GLU A 1 199 ? -3.423 -5.183 -26.280 1.00 87.50 199 GLU A C 1
ATOM 1609 O O . GLU A 1 199 ? -3.554 -5.898 -27.270 1.00 87.50 199 GLU A O 1
ATOM 1614 N N . LEU A 1 200 ? -2.303 -5.170 -25.549 1.00 85.94 200 LEU A N 1
ATOM 1615 C CA . LEU A 1 200 ? -1.116 -5.966 -25.877 1.00 85.94 200 LEU A CA 1
ATOM 1616 C C . LEU A 1 200 ? -1.338 -7.469 -25.690 1.00 85.94 200 LEU A C 1
ATOM 1618 O O . LEU A 1 200 ? -0.827 -8.262 -26.477 1.00 85.94 200 LEU A O 1
ATOM 1622 N N . LEU A 1 201 ? -2.085 -7.869 -24.657 1.00 87.19 201 LEU A N 1
ATOM 1623 C CA . LEU A 1 201 ? -2.480 -9.261 -24.460 1.00 87.19 201 LEU A CA 1
ATOM 1624 C C . LEU A 1 201 ? -3.483 -9.717 -25.521 1.00 87.19 201 LEU A C 1
ATOM 1626 O O . LEU A 1 201 ? -3.512 -10.901 -25.825 1.00 87.19 201 LEU A O 1
ATOM 1630 N N . GLY A 1 202 ? -4.299 -8.830 -26.095 1.00 86.25 202 GLY A N 1
ATOM 1631 C CA . GLY A 1 202 ? -5.262 -9.184 -27.137 1.00 86.25 202 GLY A CA 1
ATOM 1632 C C . GLY A 1 202 ? -6.124 -10.394 -26.752 1.00 86.25 202 GLY A C 1
ATOM 1633 O O . GLY A 1 202 ? -6.883 -10.349 -25.785 1.00 86.25 202 GLY A O 1
ATOM 1634 N N . ASN A 1 203 ? -5.985 -11.491 -27.506 1.00 86.25 203 ASN A N 1
ATOM 1635 C CA . ASN A 1 203 ? -6.701 -12.753 -27.267 1.00 86.25 203 ASN A CA 1
ATOM 1636 C C . ASN A 1 203 ? -5.951 -13.735 -26.343 1.00 86.25 203 ASN A C 1
ATOM 1638 O O . ASN A 1 203 ? -6.468 -14.813 -26.035 1.00 86.25 203 ASN A O 1
ATOM 1642 N N . HIS A 1 204 ? -4.734 -13.403 -25.913 1.00 84.25 204 HIS A N 1
ATOM 1643 C CA . HIS A 1 204 ? -3.924 -14.247 -25.043 1.00 84.25 204 HIS A CA 1
ATOM 1644 C C . HIS A 1 204 ? -4.479 -14.244 -23.618 1.00 84.25 204 HIS A C 1
ATOM 1646 O O . HIS A 1 204 ? -4.823 -13.209 -23.049 1.00 84.25 204 HIS A O 1
ATOM 1652 N N . LYS A 1 205 ? -4.530 -15.430 -23.004 1.00 80.12 205 LYS A N 1
ATOM 1653 C CA . LYS A 1 205 ? -5.055 -15.603 -21.641 1.00 80.12 205 LYS A CA 1
ATOM 1654 C C . LYS A 1 205 ? -4.086 -15.102 -20.566 1.00 80.12 205 LYS A C 1
ATOM 1656 O O . LYS A 1 205 ? -4.512 -14.824 -19.449 1.00 80.12 205 LYS A O 1
ATOM 1661 N N . SER A 1 206 ? -2.790 -15.038 -20.871 1.00 85.56 206 SER A N 1
ATOM 1662 C CA . SER A 1 206 ? -1.735 -14.666 -19.924 1.00 85.56 206 SER A CA 1
ATOM 1663 C C . SER A 1 206 ? -0.488 -14.098 -20.612 1.00 85.56 206 SER A C 1
ATOM 1665 O O . SER A 1 206 ? -0.244 -14.354 -21.794 1.00 85.56 206 SER A O 1
ATOM 1667 N N . LEU A 1 207 ? 0.356 -13.400 -19.840 1.00 86.25 207 LEU A N 1
ATOM 1668 C CA . LEU A 1 207 ? 1.679 -12.935 -20.279 1.00 86.25 207 LEU A CA 1
ATOM 1669 C C . LEU A 1 207 ? 2.536 -14.077 -20.846 1.00 86.25 207 LEU A C 1
ATOM 1671 O O . LEU A 1 207 ? 3.190 -13.899 -21.868 1.00 86.25 207 LEU A O 1
ATOM 1675 N N . LEU A 1 208 ? 2.513 -15.250 -20.204 1.00 90.00 208 LEU A N 1
ATOM 1676 C CA . LEU A 1 208 ? 3.266 -16.420 -20.661 1.00 90.00 208 LEU A CA 1
ATOM 1677 C C . LEU A 1 208 ? 2.793 -16.872 -22.042 1.00 90.00 208 LEU A C 1
ATOM 1679 O O . LEU A 1 208 ? 3.624 -17.103 -22.910 1.00 90.00 208 LEU A O 1
ATOM 1683 N N . SER A 1 209 ? 1.474 -16.927 -22.268 1.00 89.31 209 SER A N 1
ATOM 1684 C CA . SER A 1 209 ? 0.932 -17.294 -23.582 1.00 89.31 209 SER A CA 1
ATOM 1685 C C . SER A 1 209 ? 1.290 -16.279 -24.673 1.00 89.31 209 SER A C 1
ATOM 1687 O O . SER A 1 209 ? 1.658 -16.685 -25.769 1.00 89.31 209 SER A O 1
ATOM 1689 N N . TYR A 1 210 ? 1.279 -14.979 -24.356 1.00 91.50 210 TYR A N 1
ATOM 1690 C CA . TYR A 1 210 ? 1.733 -13.931 -25.277 1.00 91.50 210 TYR A CA 1
ATOM 1691 C C . TYR A 1 210 ? 3.222 -14.082 -25.628 1.00 91.50 210 TYR A C 1
ATOM 1693 O O . TYR A 1 210 ? 3.606 -14.029 -26.795 1.00 91.50 210 TYR A O 1
ATOM 1701 N N . LEU A 1 211 ? 4.081 -14.288 -24.624 1.00 91.88 211 LEU A N 1
ATOM 1702 C CA . LEU A 1 211 ? 5.524 -14.414 -24.837 1.00 91.88 211 LEU A CA 1
ATOM 1703 C C . LEU A 1 211 ? 5.902 -15.708 -25.555 1.00 91.88 211 LEU A C 1
ATOM 1705 O O . LEU A 1 211 ? 6.788 -15.670 -26.401 1.00 91.88 211 LEU A O 1
ATOM 1709 N N . ALA A 1 212 ? 5.239 -16.820 -25.238 1.00 92.25 212 ALA A N 1
ATOM 1710 C CA . ALA A 1 212 ? 5.447 -18.110 -25.887 1.00 92.25 212 ALA A CA 1
ATOM 1711 C C . ALA A 1 212 ? 5.201 -18.013 -27.399 1.00 92.25 212 ALA A C 1
ATOM 1713 O O . ALA A 1 212 ? 6.040 -18.432 -28.195 1.00 92.25 212 ALA A O 1
ATOM 1714 N N . GLU A 1 213 ? 4.108 -17.358 -27.801 1.00 92.06 213 GLU A N 1
ATOM 1715 C CA . GLU A 1 213 ? 3.815 -17.113 -29.213 1.00 92.06 213 GLU A CA 1
ATOM 1716 C C . GLU A 1 213 ? 4.856 -16.193 -29.860 1.00 92.06 213 GLU A C 1
ATOM 1718 O O . GLU A 1 213 ? 5.414 -16.519 -30.908 1.00 92.06 213 GLU A O 1
ATOM 1723 N N . ARG A 1 214 ? 5.186 -15.076 -29.201 1.00 93.00 214 ARG A N 1
ATOM 1724 C CA . ARG A 1 214 ? 6.150 -14.081 -29.701 1.00 93.00 214 ARG A CA 1
ATOM 1725 C C . ARG A 1 214 ? 7.585 -14.598 -29.794 1.00 93.00 214 ARG A C 1
ATOM 1727 O O . ARG A 1 214 ? 8.361 -14.051 -30.571 1.00 93.00 214 ARG A O 1
ATOM 1734 N N . LEU A 1 215 ? 7.957 -15.584 -28.983 1.00 92.88 215 LEU A N 1
ATOM 1735 C CA . LEU A 1 215 ? 9.283 -16.211 -28.957 1.00 92.88 215 LEU A CA 1
ATOM 1736 C C . LEU A 1 215 ? 9.301 -17.576 -29.660 1.00 92.88 215 LEU A C 1
ATOM 1738 O O . LEU A 1 215 ? 10.342 -18.233 -29.668 1.00 92.88 215 LEU A O 1
ATOM 1742 N N . HIS A 1 216 ? 8.175 -17.992 -30.250 1.00 91.94 216 HIS A N 1
ATOM 1743 C CA . HIS A 1 216 ? 8.007 -19.280 -30.925 1.00 91.94 216 HIS A CA 1
ATOM 1744 C C . HIS A 1 216 ? 8.486 -20.466 -30.072 1.00 91.94 216 HIS A C 1
ATOM 1746 O O . HIS A 1 216 ? 9.242 -21.321 -30.538 1.00 91.94 216 HIS A O 1
ATOM 1752 N N . CYS A 1 217 ? 8.084 -20.496 -28.799 1.00 91.31 217 CYS A N 1
ATOM 1753 C CA . CYS A 1 217 ? 8.496 -21.522 -27.848 1.00 91.31 217 CYS A CA 1
ATOM 1754 C C . CYS A 1 217 ? 7.318 -22.082 -27.045 1.00 91.31 217 CYS A C 1
ATOM 1756 O O . CYS A 1 217 ? 6.259 -21.467 -26.937 1.00 91.31 217 CYS A O 1
ATOM 1758 N N . GLU A 1 218 ? 7.516 -23.269 -26.472 1.00 89.69 218 GLU A N 1
ATOM 1759 C CA . GLU A 1 218 ? 6.519 -23.905 -25.613 1.00 89.69 218 GLU A CA 1
ATOM 1760 C C . GLU A 1 218 ? 6.362 -23.140 -24.283 1.00 89.69 218 GLU A C 1
ATOM 1762 O O . GLU A 1 218 ? 7.374 -22.796 -23.657 1.00 89.69 218 GLU A O 1
ATOM 1767 N N . PRO A 1 219 ? 5.126 -22.909 -23.792 1.00 88.31 219 PRO A N 1
ATOM 1768 C CA . PRO A 1 219 ? 4.887 -22.183 -22.542 1.00 88.31 219 PRO A CA 1
ATOM 1769 C C . PRO A 1 219 ? 5.615 -22.775 -21.328 1.00 88.31 219 PRO A C 1
ATOM 1771 O O . PRO A 1 219 ? 6.098 -22.023 -20.484 1.00 88.31 219 PRO A O 1
ATOM 1774 N N . SER A 1 220 ? 5.759 -24.102 -21.271 1.00 88.69 220 SER A N 1
ATOM 1775 C CA . SER A 1 220 ? 6.443 -24.818 -20.184 1.00 88.69 220 SER A CA 1
ATOM 1776 C C . SER A 1 220 ? 7.921 -24.435 -20.051 1.00 88.69 220 SER A C 1
ATOM 1778 O O . SER A 1 220 ? 8.430 -24.277 -18.942 1.00 88.69 220 SER A O 1
ATOM 1780 N N . LEU A 1 221 ? 8.608 -24.209 -21.175 1.00 87.75 221 LEU A N 1
ATOM 1781 C CA . LEU A 1 221 ? 9.996 -23.744 -21.179 1.00 87.75 221 LEU A CA 1
ATOM 1782 C C . LEU A 1 221 ? 10.100 -22.311 -20.641 1.00 87.75 221 LEU A C 1
ATOM 1784 O O . LEU A 1 221 ? 11.079 -21.946 -19.987 1.00 87.75 221 LEU A O 1
ATOM 1788 N N . LEU A 1 222 ? 9.091 -21.483 -20.920 1.00 89.94 222 LEU A N 1
ATOM 1789 C CA . LEU A 1 222 ? 9.036 -20.114 -20.426 1.00 89.94 222 LEU A CA 1
ATOM 1790 C C . LEU A 1 222 ? 8.765 -20.078 -18.917 1.00 89.94 222 LEU A C 1
ATOM 1792 O O . LEU A 1 222 ? 9.401 -19.304 -18.203 1.00 89.94 222 LEU A O 1
ATOM 1796 N N . GLU A 1 223 ? 7.868 -20.934 -18.427 1.00 89.56 223 GLU A N 1
ATOM 1797 C CA . GLU A 1 223 ? 7.572 -21.090 -16.999 1.00 89.56 223 GLU A CA 1
ATOM 1798 C C . GLU A 1 223 ? 8.833 -21.419 -16.200 1.00 89.56 223 GLU A C 1
ATOM 1800 O O . GLU A 1 223 ? 9.133 -20.721 -15.234 1.00 89.56 223 GLU A O 1
ATOM 1805 N N . GLU A 1 224 ? 9.643 -22.378 -16.657 1.00 88.94 224 GLU A N 1
ATOM 1806 C CA . GLU A 1 224 ? 10.921 -22.724 -16.019 1.00 88.94 224 GLU A CA 1
ATOM 1807 C C . GLU A 1 224 ? 11.849 -21.497 -15.891 1.00 88.94 224 GLU A C 1
ATOM 1809 O O . GLU A 1 224 ? 12.450 -21.239 -14.840 1.00 88.94 224 GLU A O 1
ATOM 1814 N N . LYS A 1 225 ? 11.930 -20.674 -16.945 1.00 85.25 225 LYS A N 1
ATOM 1815 C CA . LYS A 1 225 ? 12.739 -19.445 -16.934 1.00 85.25 225 LYS A CA 1
ATOM 1816 C C . LYS A 1 225 ? 12.181 -18.389 -15.986 1.00 85.25 225 LYS A C 1
ATOM 1818 O O . LYS A 1 225 ? 12.969 -17.715 -15.319 1.00 85.25 225 LYS A O 1
ATOM 1823 N N . PHE A 1 226 ? 10.862 -18.240 -15.902 1.00 88.75 226 PHE A N 1
ATOM 1824 C CA . PHE A 1 226 ? 10.229 -17.306 -14.973 1.00 88.75 226 PHE A CA 1
ATOM 1825 C C . PHE A 1 226 ? 10.382 -17.765 -13.522 1.00 88.75 226 PHE A C 1
ATOM 1827 O O . PHE A 1 226 ? 10.681 -16.928 -12.671 1.00 88.75 226 PHE A O 1
ATOM 1834 N N . GLU A 1 227 ? 10.278 -19.065 -13.237 1.00 87.44 227 GLU A N 1
ATOM 1835 C CA . GLU A 1 227 ? 10.513 -19.620 -11.899 1.00 87.44 227 GLU A CA 1
ATOM 1836 C C . GLU A 1 227 ? 11.941 -19.373 -11.409 1.00 87.44 227 GLU A C 1
ATOM 1838 O O . GLU A 1 227 ? 12.158 -19.010 -10.255 1.00 87.44 227 GLU A O 1
ATOM 1843 N N . SER A 1 228 ? 12.922 -19.438 -12.311 1.00 83.75 228 SER A N 1
ATOM 1844 C CA . SER A 1 228 ? 14.307 -19.087 -11.979 1.00 83.75 228 SER A CA 1
ATOM 1845 C C . SER A 1 228 ? 14.543 -17.581 -11.746 1.00 83.75 228 SER A C 1
ATOM 1847 O O . SER A 1 228 ? 15.630 -17.188 -11.311 1.00 83.75 228 SER A O 1
ATOM 1849 N N . ASN A 1 229 ? 13.570 -16.709 -12.053 1.00 82.94 229 ASN A N 1
ATOM 1850 C CA . ASN A 1 229 ? 13.770 -15.260 -12.095 1.00 82.94 229 ASN A CA 1
ATOM 1851 C C . ASN A 1 229 ? 12.533 -14.446 -11.676 1.00 82.94 229 ASN A C 1
ATOM 1853 O O . ASN A 1 229 ? 11.792 -13.903 -12.499 1.00 82.94 229 ASN A O 1
ATOM 1857 N N . GLU A 1 230 ? 12.404 -14.236 -10.367 1.00 82.62 230 GLU A N 1
ATOM 1858 C CA . GLU A 1 230 ? 11.344 -13.437 -9.734 1.00 82.62 230 GLU A CA 1
ATOM 1859 C C . GLU A 1 230 ? 11.196 -12.008 -10.279 1.00 82.62 230 GLU A C 1
ATOM 1861 O O . GLU A 1 230 ? 10.114 -11.424 -10.226 1.00 82.62 230 GLU A O 1
ATOM 1866 N N . ILE A 1 231 ? 12.270 -11.416 -10.816 1.00 86.62 231 ILE A N 1
ATOM 1867 C CA . ILE A 1 231 ? 12.201 -10.065 -11.383 1.00 86.62 231 ILE A CA 1
ATOM 1868 C C . ILE A 1 231 ? 11.345 -10.072 -12.651 1.00 86.62 231 ILE A C 1
ATOM 1870 O O . ILE A 1 231 ? 10.553 -9.152 -12.836 1.00 86.62 231 ILE A O 1
ATOM 1874 N N . LEU A 1 232 ? 11.466 -11.101 -13.500 1.00 87.06 232 LEU A N 1
ATOM 1875 C CA . LEU A 1 232 ? 10.707 -11.195 -14.752 1.00 87.06 232 LEU A CA 1
ATOM 1876 C C . LEU A 1 232 ? 9.202 -11.303 -14.499 1.00 87.06 232 LEU A C 1
ATOM 1878 O O . LEU A 1 232 ? 8.435 -10.647 -15.200 1.00 87.06 232 LEU A O 1
ATOM 1882 N N . LYS A 1 233 ? 8.791 -12.027 -13.448 1.00 85.19 233 LYS A N 1
ATOM 1883 C CA . LYS A 1 233 ? 7.382 -12.159 -13.028 1.00 85.19 233 LYS A CA 1
ATOM 1884 C C . LYS A 1 233 ? 6.715 -10.813 -12.711 1.00 85.19 233 LYS A C 1
ATOM 1886 O O . LYS A 1 233 ? 5.498 -10.699 -12.782 1.00 85.19 233 LYS A O 1
ATOM 1891 N N . ARG A 1 234 ? 7.499 -9.791 -12.347 1.00 84.62 234 ARG A N 1
ATOM 1892 C CA . ARG A 1 234 ? 7.000 -8.456 -11.966 1.00 84.62 234 ARG A CA 1
ATOM 1893 C C . ARG A 1 234 ? 7.023 -7.447 -13.111 1.00 84.62 234 ARG A C 1
ATOM 1895 O O . ARG A 1 234 ? 6.575 -6.316 -12.926 1.00 84.62 234 ARG A O 1
ATOM 1902 N N . LEU A 1 235 ? 7.609 -7.797 -14.254 1.00 86.31 235 LEU A N 1
ATOM 1903 C CA . LEU A 1 235 ? 7.707 -6.884 -15.386 1.00 86.31 235 LEU A CA 1
ATOM 1904 C C . LEU A 1 235 ? 6.376 -6.817 -16.136 1.00 86.31 235 LEU A C 1
ATOM 1906 O O . LEU A 1 235 ? 5.734 -7.829 -16.393 1.00 86.31 235 LEU A O 1
ATOM 1910 N N . HIS A 1 236 ? 5.998 -5.605 -16.525 1.00 85.94 236 HIS A N 1
ATOM 1911 C CA . HIS A 1 236 ? 4.791 -5.356 -17.304 1.00 85.94 236 HIS A CA 1
ATOM 1912 C C . HIS A 1 236 ? 4.957 -5.804 -18.765 1.00 85.94 236 HIS A C 1
ATOM 1914 O O . HIS A 1 236 ? 6.031 -5.617 -19.349 1.00 85.94 236 HIS A O 1
ATOM 1920 N N . ILE A 1 237 ? 3.883 -6.307 -19.387 1.00 89.31 237 ILE A N 1
ATOM 1921 C CA . ILE A 1 237 ? 3.893 -6.802 -20.776 1.00 89.31 237 ILE A CA 1
ATOM 1922 C C . ILE A 1 237 ? 4.427 -5.774 -21.781 1.00 89.31 237 ILE A C 1
ATOM 1924 O O . ILE A 1 237 ? 5.216 -6.116 -22.661 1.00 89.31 237 ILE A O 1
ATOM 1928 N N . SER A 1 238 ? 4.097 -4.490 -21.605 1.00 89.38 238 SER A N 1
ATOM 1929 C CA . SER A 1 238 ? 4.565 -3.421 -22.503 1.00 89.38 238 SER A CA 1
ATOM 1930 C C . SER A 1 238 ? 6.082 -3.265 -22.518 1.00 89.38 238 SER A C 1
ATOM 1932 O O . SER A 1 238 ? 6.644 -2.784 -23.499 1.00 89.38 238 SER A O 1
ATOM 1934 N N . LYS A 1 239 ? 6.771 -3.667 -21.445 1.00 90.75 239 LYS A N 1
ATOM 1935 C CA . LYS A 1 239 ? 8.232 -3.680 -21.422 1.00 90.75 239 LYS A CA 1
ATOM 1936 C C . LYS A 1 239 ? 8.781 -4.827 -22.265 1.00 90.75 239 LYS A C 1
ATOM 1938 O O . LYS A 1 239 ? 9.737 -4.619 -23.006 1.00 90.75 239 LYS A O 1
ATOM 1943 N N . PHE A 1 240 ? 8.174 -6.010 -22.170 1.00 92.69 240 PHE A N 1
ATOM 1944 C CA . PHE A 1 240 ? 8.554 -7.139 -23.012 1.00 92.69 240 PHE A CA 1
ATOM 1945 C C . PHE A 1 240 ? 8.321 -6.829 -24.486 1.00 92.69 240 PHE A C 1
ATOM 1947 O O . PHE A 1 240 ? 9.247 -7.019 -25.264 1.00 92.69 240 PHE A O 1
ATOM 1954 N N . SER A 1 241 ? 7.148 -6.295 -24.856 1.00 92.81 241 SER A N 1
ATOM 1955 C CA . SER A 1 241 ? 6.847 -5.940 -26.251 1.00 92.81 241 SER A CA 1
ATOM 1956 C C . SER A 1 241 ? 7.909 -5.009 -26.827 1.00 92.81 241 SER A C 1
ATOM 1958 O O . SER A 1 241 ? 8.566 -5.380 -27.789 1.00 92.81 241 SER A O 1
ATOM 1960 N N . ARG A 1 242 ? 8.168 -3.865 -26.176 1.00 94.19 242 ARG A N 1
ATOM 1961 C CA . ARG A 1 242 ? 9.126 -2.862 -26.671 1.00 94.19 242 ARG A CA 1
ATOM 1962 C C . ARG A 1 242 ? 10.546 -3.400 -26.811 1.00 94.19 242 ARG A C 1
ATOM 1964 O O . ARG A 1 242 ? 11.209 -3.137 -27.806 1.00 94.19 242 ARG A O 1
ATOM 1971 N N . ILE A 1 243 ? 11.015 -4.177 -25.832 1.00 95.25 243 ILE A N 1
ATOM 1972 C CA . ILE A 1 243 ? 12.352 -4.779 -25.905 1.00 95.25 243 ILE A CA 1
ATOM 1973 C C . ILE A 1 243 ? 12.399 -5.873 -26.980 1.00 95.25 243 ILE A C 1
ATOM 1975 O O . ILE A 1 243 ? 13.392 -5.951 -27.691 1.00 95.25 243 ILE A O 1
ATOM 1979 N N . LEU A 1 244 ? 11.355 -6.694 -27.137 1.00 95.38 244 LEU A N 1
ATOM 1980 C CA . LEU A 1 244 ? 11.279 -7.685 -28.218 1.00 95.38 244 LEU A CA 1
ATOM 1981 C C . LEU A 1 244 ? 11.307 -7.010 -29.590 1.00 95.38 244 LEU A C 1
ATOM 1983 O O . LEU A 1 244 ? 12.101 -7.410 -30.431 1.00 95.38 244 LEU A O 1
ATOM 1987 N N . ASP A 1 245 ? 10.491 -5.975 -29.795 1.00 95.19 245 ASP A N 1
ATOM 1988 C CA . ASP A 1 245 ? 10.426 -5.230 -31.055 1.00 95.19 245 ASP A CA 1
ATOM 1989 C C . ASP A 1 245 ? 11.779 -4.585 -31.385 1.00 95.19 245 ASP A C 1
ATOM 1991 O O . ASP A 1 245 ? 12.258 -4.709 -32.511 1.00 95.19 245 ASP A O 1
ATOM 1995 N N . LEU A 1 246 ? 12.444 -3.986 -30.386 1.00 95.94 246 LEU A N 1
ATOM 1996 C CA . LEU A 1 246 ? 13.805 -3.466 -30.524 1.00 95.94 246 LEU A CA 1
ATOM 1997 C C . LEU A 1 246 ? 14.790 -4.566 -30.941 1.00 95.94 246 LEU A C 1
ATOM 1999 O O . LEU A 1 246 ? 15.565 -4.370 -31.865 1.00 95.94 246 LEU A O 1
ATOM 2003 N N . LEU A 1 247 ? 14.788 -5.721 -30.273 1.00 94.88 247 LEU A N 1
ATOM 2004 C CA . LEU A 1 247 ? 15.742 -6.796 -30.568 1.00 94.88 247 LEU A CA 1
ATOM 2005 C C . LEU A 1 247 ? 15.483 -7.427 -31.946 1.00 94.88 247 LEU A C 1
ATOM 2007 O O . LEU A 1 247 ? 16.433 -7.670 -32.691 1.00 94.88 247 LEU A O 1
ATOM 2011 N N . TYR A 1 248 ? 14.217 -7.628 -32.321 1.00 95.38 248 TYR A N 1
ATOM 2012 C CA . TYR A 1 248 ? 13.846 -8.144 -33.638 1.00 95.38 248 TYR A CA 1
ATOM 2013 C C . TYR A 1 248 ? 14.189 -7.170 -34.768 1.00 95.38 248 TYR A C 1
ATOM 2015 O O . TYR A 1 248 ? 14.687 -7.608 -35.804 1.00 95.38 248 TYR A O 1
ATOM 2023 N N . ALA A 1 249 ? 14.006 -5.860 -34.567 1.00 94.75 249 ALA A N 1
ATOM 2024 C CA . ALA A 1 249 ? 14.417 -4.840 -35.537 1.00 94.75 249 ALA A CA 1
ATOM 2025 C C . ALA A 1 249 ? 15.934 -4.858 -35.804 1.00 94.75 249 ALA A C 1
ATOM 2027 O O . ALA A 1 249 ? 16.390 -4.530 -36.898 1.00 94.75 249 ALA A O 1
ATOM 2028 N N . GLU A 1 250 ? 16.716 -5.288 -34.816 1.00 92.75 250 GLU A N 1
ATOM 2029 C CA . GLU A 1 250 ? 18.171 -5.418 -34.894 1.00 92.75 250 GLU A CA 1
ATOM 2030 C C . GLU A 1 250 ? 18.622 -6.782 -35.458 1.00 92.75 250 GLU A C 1
ATOM 2032 O O . GLU A 1 250 ? 19.823 -7.033 -35.569 1.00 92.75 250 GLU A O 1
ATOM 2037 N N . GLY A 1 251 ? 17.675 -7.648 -35.842 1.00 91.94 251 GLY A N 1
ATOM 2038 C CA . GLY A 1 251 ? 17.921 -8.963 -36.442 1.00 91.94 251 GLY A CA 1
ATOM 2039 C C . GLY A 1 251 ? 18.211 -10.083 -35.439 1.00 91.94 251 GLY A C 1
ATOM 2040 O O . GLY A 1 251 ? 18.665 -11.151 -35.843 1.00 91.94 251 GLY A O 1
ATOM 2041 N N . ILE A 1 252 ? 17.972 -9.857 -34.145 1.00 93.62 252 ILE A N 1
ATOM 2042 C CA . ILE A 1 252 ? 18.237 -10.841 -33.088 1.00 93.62 252 ILE A CA 1
ATOM 2043 C C . ILE A 1 252 ? 17.096 -11.855 -33.050 1.00 93.62 252 ILE A C 1
ATOM 2045 O O . ILE A 1 252 ? 15.922 -11.492 -33.003 1.00 93.62 252 ILE A O 1
ATOM 2049 N N . THR A 1 253 ? 17.435 -13.138 -33.052 1.00 93.75 253 THR A N 1
ATOM 2050 C CA . THR A 1 253 ? 16.460 -14.229 -33.149 1.00 93.75 253 THR A CA 1
ATOM 2051 C C . THR A 1 253 ? 15.805 -14.557 -31.806 1.00 93.75 253 THR A C 1
ATOM 2053 O O . THR A 1 253 ? 16.374 -14.348 -30.732 1.00 93.75 253 THR A O 1
ATOM 2056 N N . ALA A 1 254 ? 14.616 -15.164 -31.846 1.00 93.56 254 ALA A N 1
ATOM 2057 C CA . ALA A 1 254 ? 13.895 -15.575 -30.640 1.00 93.56 254 ALA A CA 1
ATOM 2058 C C . ALA A 1 254 ? 14.708 -16.546 -29.759 1.00 93.56 254 ALA A C 1
ATOM 2060 O O . ALA A 1 254 ? 14.677 -16.455 -28.531 1.00 93.56 254 ALA A O 1
ATOM 2061 N N . GLN A 1 255 ? 15.494 -17.434 -30.377 1.00 91.38 255 GLN A N 1
ATOM 2062 C CA . GLN A 1 255 ? 16.361 -18.382 -29.671 1.00 91.38 255 GLN A CA 1
ATOM 2063 C C . GLN A 1 255 ? 17.472 -17.670 -28.886 1.00 91.38 255 GLN A C 1
ATOM 2065 O O . GLN A 1 255 ? 17.736 -18.006 -27.728 1.00 91.38 255 GLN A O 1
ATOM 2070 N N . GLU A 1 256 ? 18.085 -16.638 -29.470 1.00 91.19 256 GLU A N 1
ATOM 2071 C CA . GLU A 1 256 ? 19.093 -15.819 -28.790 1.00 91.19 256 GLU A CA 1
ATOM 2072 C C . GLU A 1 256 ? 18.485 -15.047 -27.614 1.00 91.19 256 GLU A C 1
ATOM 2074 O O . GLU A 1 256 ? 19.087 -14.979 -26.538 1.00 91.19 256 GLU A O 1
ATOM 2079 N N . ILE A 1 257 ? 17.263 -14.532 -27.769 1.00 94.00 257 ILE A N 1
ATOM 2080 C CA . ILE A 1 257 ? 16.533 -13.852 -26.691 1.00 94.00 257 ILE A CA 1
ATOM 2081 C C . ILE A 1 257 ? 16.201 -14.832 -25.558 1.00 94.00 257 ILE A C 1
ATOM 2083 O O . ILE A 1 257 ? 16.449 -14.525 -24.390 1.00 94.00 257 ILE A O 1
ATOM 2087 N N . MET A 1 258 ? 15.720 -16.035 -25.886 1.00 91.56 258 MET A N 1
ATOM 2088 C CA . MET A 1 258 ? 15.427 -17.098 -24.915 1.00 91.56 258 MET A CA 1
ATOM 2089 C C . MET A 1 258 ? 16.665 -17.535 -24.129 1.00 91.56 258 MET A C 1
ATOM 2091 O O . MET A 1 258 ? 16.583 -17.803 -22.927 1.00 91.56 258 MET A O 1
ATOM 2095 N N . SER A 1 259 ? 17.836 -17.541 -24.769 1.00 89.81 259 SER A N 1
ATOM 2096 C CA . SER A 1 259 ? 19.103 -17.818 -24.086 1.00 89.81 259 SER A CA 1
ATOM 2097 C C . SER A 1 259 ? 19.478 -16.733 -23.062 1.00 89.81 259 SER A C 1
ATOM 2099 O O . SER A 1 259 ? 20.203 -17.004 -22.102 1.00 89.81 259 SER A O 1
ATOM 2101 N N . CYS A 1 260 ? 18.968 -15.505 -23.227 1.00 90.62 260 CYS A N 1
ATOM 2102 C CA . CYS A 1 260 ? 19.341 -14.346 -22.422 1.00 90.62 260 CYS A CA 1
ATOM 2103 C C . CYS A 1 260 ? 18.143 -13.466 -22.014 1.00 90.62 260 CYS A C 1
ATOM 2105 O O . CYS A 1 260 ? 18.167 -12.242 -22.160 1.00 90.62 260 CYS A O 1
ATOM 2107 N N . MET A 1 261 ? 17.125 -14.061 -21.382 1.00 90.75 261 MET A N 1
ATOM 2108 C CA . MET A 1 261 ? 15.935 -13.329 -20.903 1.00 90.75 261 MET A CA 1
ATOM 2109 C C . MET A 1 261 ? 16.239 -12.227 -19.875 1.00 90.75 261 MET A C 1
ATOM 2111 O O . MET A 1 261 ? 15.417 -11.349 -19.615 1.00 90.75 261 MET A O 1
ATOM 2115 N N . ARG A 1 262 ? 17.447 -12.213 -19.298 1.00 91.50 262 ARG A N 1
ATOM 2116 C CA . ARG A 1 262 ? 17.897 -11.139 -18.407 1.00 91.50 262 ARG A CA 1
ATOM 2117 C C . ARG A 1 262 ? 17.873 -9.763 -19.082 1.00 91.50 262 ARG A C 1
ATOM 2119 O O . ARG A 1 262 ? 17.775 -8.762 -18.374 1.00 91.50 262 ARG A O 1
ATOM 2126 N N . VAL A 1 263 ? 17.914 -9.695 -20.415 1.00 93.50 263 VAL A N 1
ATOM 2127 C CA . VAL A 1 263 ? 17.840 -8.431 -21.162 1.00 93.50 263 VAL A CA 1
ATOM 2128 C C . VAL A 1 263 ? 16.601 -7.602 -20.788 1.00 93.50 263 VAL A C 1
ATOM 2130 O O . VAL A 1 263 ? 16.713 -6.388 -20.624 1.00 93.50 263 VAL A O 1
ATOM 2133 N N . PHE A 1 264 ? 15.464 -8.249 -20.494 1.00 93.50 264 PHE A N 1
ATOM 2134 C CA . PHE A 1 264 ? 14.217 -7.580 -20.093 1.00 93.50 264 PHE A CA 1
ATOM 2135 C C . PHE A 1 264 ? 14.309 -6.839 -18.751 1.00 93.50 264 PHE A C 1
ATOM 2137 O O . PHE A 1 264 ? 13.490 -5.968 -18.448 1.00 93.50 264 PHE A O 1
ATOM 2144 N N . GLN A 1 265 ? 15.319 -7.133 -17.929 1.00 92.00 265 GLN A N 1
ATOM 2145 C CA . GLN A 1 265 ? 15.534 -6.425 -16.667 1.00 92.00 265 GLN A CA 1
ATOM 2146 C C . GLN A 1 265 ? 16.040 -4.993 -16.889 1.00 92.00 265 GLN A C 1
ATOM 2148 O O . GLN A 1 265 ? 15.815 -4.128 -16.043 1.00 92.00 265 GLN A O 1
ATOM 2153 N N . TYR A 1 266 ? 16.666 -4.704 -18.030 1.00 92.88 266 TYR A N 1
ATOM 2154 C CA . TYR A 1 266 ? 17.218 -3.384 -18.341 1.00 92.88 266 TYR A CA 1
ATOM 2155 C C . TYR A 1 266 ? 16.191 -2.479 -19.026 1.00 92.88 266 TYR A C 1
ATOM 2157 O O . TYR A 1 266 ? 15.099 -2.923 -19.376 1.00 92.88 266 TYR A O 1
ATOM 2165 N N . SER A 1 267 ? 16.490 -1.181 -19.123 1.00 92.44 267 SER A N 1
ATOM 2166 C CA . SER A 1 267 ? 15.626 -0.244 -19.844 1.00 92.44 267 SER A CA 1
ATOM 2167 C C . SER A 1 267 ? 15.832 -0.372 -21.356 1.00 92.44 267 SER A C 1
ATOM 2169 O O . SER A 1 267 ? 16.876 -0.849 -21.814 1.00 92.44 267 SER A O 1
ATOM 2171 N N . GLU A 1 268 ? 14.830 0.046 -22.119 1.00 94.56 268 GLU A N 1
ATOM 2172 C CA . GLU A 1 268 ? 14.867 0.066 -23.582 1.00 94.56 268 GLU A CA 1
ATOM 2173 C C . GLU A 1 268 ? 16.001 0.971 -24.083 1.00 94.56 268 GLU A C 1
ATOM 2175 O O . GLU A 1 268 ? 16.825 0.546 -24.889 1.00 94.56 268 GLU A O 1
ATOM 2180 N N . GLU A 1 269 ? 16.138 2.162 -23.495 1.00 95.69 269 GLU A N 1
ATOM 2181 C CA . GLU A 1 269 ? 17.135 3.171 -23.865 1.00 95.69 269 GLU A CA 1
ATOM 2182 C C . GLU A 1 269 ? 18.555 2.652 -23.645 1.00 95.69 269 GLU A C 1
ATOM 2184 O O . GLU A 1 269 ? 19.438 2.834 -24.482 1.00 95.69 269 GLU A O 1
ATOM 2189 N N . ARG A 1 270 ? 18.788 1.960 -22.522 1.00 95.19 270 ARG A N 1
ATOM 2190 C CA . ARG A 1 270 ? 20.087 1.344 -22.242 1.00 95.19 270 ARG A CA 1
ATOM 2191 C C . ARG A 1 270 ? 20.402 0.247 -23.252 1.00 95.19 270 ARG A C 1
ATOM 2193 O O . ARG A 1 270 ? 21.553 0.136 -23.672 1.00 95.19 270 ARG A O 1
ATOM 2200 N N . THR A 1 271 ? 19.424 -0.594 -23.572 1.00 95.88 271 THR A N 1
ATOM 2201 C CA . THR A 1 271 ? 19.602 -1.688 -24.531 1.00 95.88 271 THR A CA 1
ATOM 2202 C C . THR A 1 271 ? 19.939 -1.112 -25.905 1.00 95.88 271 THR A C 1
ATOM 2204 O O . THR A 1 271 ? 20.993 -1.440 -26.443 1.00 95.88 271 THR A O 1
ATOM 2207 N N . ALA A 1 272 ? 19.151 -0.152 -26.395 1.00 95.62 272 ALA A N 1
ATOM 2208 C CA . ALA A 1 272 ? 19.375 0.533 -27.666 1.00 95.62 272 ALA A CA 1
ATOM 2209 C C . ALA A 1 272 ? 20.742 1.239 -27.730 1.00 95.62 272 ALA A C 1
ATOM 2211 O O . ALA A 1 272 ? 21.487 1.063 -28.692 1.00 95.62 272 ALA A O 1
ATOM 2212 N N . ALA A 1 273 ? 21.125 1.977 -26.681 1.00 95.75 273 ALA A N 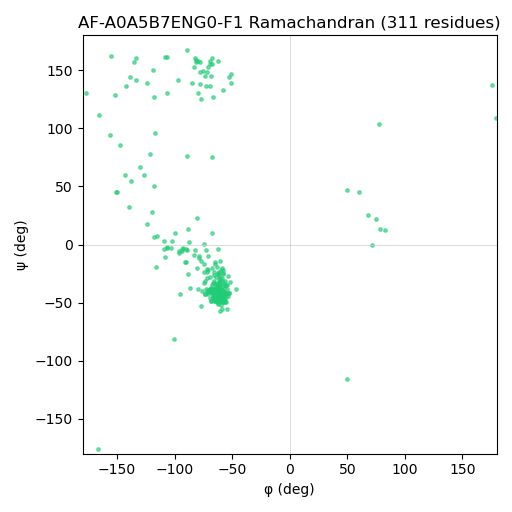1
ATOM 2213 C CA . ALA A 1 273 ? 22.415 2.666 -26.627 1.00 95.75 273 ALA A CA 1
ATOM 2214 C C . ALA A 1 273 ? 23.603 1.698 -26.739 1.00 95.75 273 ALA A C 1
ATOM 2216 O O . ALA A 1 273 ? 24.584 1.992 -27.418 1.00 95.75 273 ALA A O 1
ATOM 2217 N N . ARG A 1 274 ? 23.510 0.527 -26.099 1.00 95.81 274 ARG A N 1
ATOM 2218 C CA . ARG A 1 274 ? 24.564 -0.494 -26.159 1.00 95.81 274 ARG A CA 1
ATOM 2219 C C . ARG A 1 274 ? 24.639 -1.178 -27.514 1.00 95.81 274 ARG A C 1
ATOM 2221 O O . ARG A 1 274 ? 25.742 -1.425 -27.984 1.00 95.81 274 ARG A O 1
ATOM 2228 N N . ILE A 1 275 ? 23.494 -1.473 -28.126 1.00 94.81 275 ILE A N 1
ATOM 2229 C CA . ILE A 1 275 ? 23.442 -2.037 -29.480 1.00 94.81 275 ILE A CA 1
ATOM 2230 C C . ILE A 1 275 ? 24.104 -1.069 -30.460 1.00 94.81 275 ILE A C 1
ATOM 2232 O O . ILE A 1 275 ? 25.008 -1.465 -31.193 1.00 94.81 275 ILE A O 1
ATOM 2236 N N . LYS A 1 276 ? 23.725 0.213 -30.401 1.00 94.75 276 LYS A N 1
ATOM 2237 C CA . LYS A 1 276 ? 24.326 1.270 -31.216 1.00 94.75 276 LYS A CA 1
ATOM 2238 C C . LYS A 1 276 ? 25.838 1.353 -31.014 1.00 94.75 276 LYS A C 1
ATOM 2240 O O . LYS A 1 276 ? 26.579 1.323 -31.984 1.00 94.75 276 LYS A O 1
ATOM 2245 N N . GLU A 1 277 ? 26.305 1.384 -29.766 1.00 93.94 277 GLU A N 1
ATOM 2246 C CA . GLU A 1 277 ? 27.738 1.479 -29.479 1.00 93.94 277 GLU A CA 1
ATOM 2247 C C . GLU A 1 277 ? 28.532 0.277 -30.013 1.00 93.94 277 GLU A C 1
ATOM 2249 O O . GLU A 1 277 ? 29.638 0.460 -30.513 1.00 93.94 277 GLU A O 1
ATOM 2254 N N . LEU A 1 278 ? 27.986 -0.943 -29.952 1.00 92.38 278 LEU A N 1
ATOM 2255 C CA . LEU A 1 278 ? 28.633 -2.123 -30.538 1.00 92.38 278 LEU A CA 1
ATOM 2256 C C . LEU A 1 278 ? 28.665 -2.052 -32.072 1.00 92.38 278 LEU A C 1
ATOM 2258 O O . LEU A 1 278 ? 29.695 -2.360 -32.673 1.00 92.38 278 LEU A O 1
ATOM 2262 N N . LYS A 1 279 ? 27.576 -1.587 -32.695 1.00 91.06 279 LYS A N 1
ATOM 2263 C CA . LYS A 1 279 ? 27.495 -1.376 -34.147 1.00 91.06 279 LYS A CA 1
ATOM 2264 C C . LYS A 1 279 ? 28.471 -0.312 -34.642 1.00 91.06 279 LYS A C 1
ATOM 2266 O O . LYS A 1 279 ? 29.151 -0.550 -35.633 1.00 91.06 279 LYS A O 1
ATOM 2271 N N . ASP A 1 280 ? 28.602 0.802 -33.926 1.00 90.81 280 ASP A N 1
ATOM 2272 C CA . ASP A 1 280 ? 29.517 1.898 -34.275 1.00 90.81 280 ASP A CA 1
ATOM 2273 C C . ASP A 1 280 ? 30.994 1.448 -34.285 1.00 90.81 280 ASP A C 1
ATOM 2275 O O . ASP A 1 280 ? 31.830 2.048 -34.955 1.00 90.81 280 ASP A O 1
ATOM 2279 N N . ILE A 1 281 ? 31.327 0.379 -33.553 1.00 89.75 281 ILE A N 1
ATOM 2280 C CA . ILE A 1 281 ? 32.675 -0.213 -33.499 1.00 89.75 281 ILE A CA 1
ATOM 2281 C C . ILE A 1 281 ? 32.865 -1.286 -34.590 1.00 89.75 281 ILE A C 1
ATOM 2283 O O . ILE A 1 281 ? 33.956 -1.824 -34.741 1.00 89.75 281 ILE A O 1
ATOM 2287 N N . GLY A 1 282 ? 31.817 -1.617 -35.350 1.00 86.12 282 GLY A N 1
ATOM 2288 C CA . GLY A 1 282 ? 31.822 -2.714 -36.320 1.00 86.12 282 GLY A CA 1
ATOM 2289 C C . GLY A 1 282 ? 31.663 -4.098 -35.684 1.00 86.12 282 GLY A C 1
ATOM 2290 O O . GLY A 1 282 ? 31.875 -5.110 -36.345 1.00 86.12 282 GLY A O 1
ATOM 2291 N N . PHE A 1 283 ? 31.279 -4.175 -34.405 1.00 85.44 283 PHE A N 1
ATOM 2292 C CA . PHE A 1 283 ? 31.098 -5.440 -33.698 1.00 85.44 283 PHE A CA 1
ATOM 2293 C C . PHE A 1 283 ? 29.657 -5.950 -33.858 1.00 85.44 283 PHE A C 1
ATOM 2295 O O . PHE A 1 283 ? 28.827 -5.828 -32.953 1.00 85.44 283 PHE A O 1
ATOM 2302 N N . PHE A 1 284 ? 29.357 -6.503 -35.037 1.00 81.81 284 PHE A N 1
ATOM 2303 C CA . PHE A 1 284 ? 28.078 -7.145 -35.348 1.00 81.81 284 PHE A CA 1
ATOM 2304 C C . PHE A 1 284 ? 28.283 -8.389 -36.235 1.00 81.81 284 PHE A C 1
ATOM 2306 O O . PHE A 1 284 ? 29.038 -8.301 -37.204 1.00 81.81 284 PHE A O 1
ATOM 2313 N N . PRO A 1 285 ? 27.607 -9.524 -35.959 1.00 83.25 285 PRO A N 1
ATOM 2314 C CA . PRO A 1 285 ? 26.692 -9.787 -34.837 1.00 83.25 285 PRO A CA 1
ATOM 2315 C C . PRO A 1 285 ? 27.417 -9.895 -33.480 1.00 83.25 285 PRO A C 1
ATOM 2317 O O . PRO A 1 285 ? 28.591 -10.257 -33.421 1.00 83.25 285 PRO A O 1
ATOM 2320 N N . PHE A 1 286 ? 26.724 -9.581 -32.377 1.00 87.62 286 PHE A N 1
ATOM 2321 C CA . PHE A 1 286 ? 27.287 -9.633 -31.018 1.00 87.62 286 PHE A CA 1
ATOM 2322 C C . PHE A 1 286 ? 26.553 -10.637 -30.110 1.00 87.62 286 PHE A C 1
ATOM 2324 O O . PHE A 1 286 ? 25.342 -10.810 -30.226 1.00 87.62 286 PHE A O 1
ATOM 2331 N N . PRO A 1 287 ? 27.236 -11.244 -29.119 1.00 89.00 287 PRO A N 1
ATOM 2332 C CA . PRO A 1 287 ? 26.572 -12.083 -28.125 1.00 89.00 287 PRO A CA 1
ATOM 2333 C C . PRO A 1 287 ? 25.626 -11.280 -27.218 1.00 89.00 287 PRO A C 1
ATOM 2335 O O . PRO A 1 287 ? 26.055 -10.342 -26.538 1.00 89.00 287 PRO A O 1
ATOM 2338 N N . MET A 1 288 ? 24.364 -11.709 -27.106 1.00 89.31 288 MET A N 1
ATOM 2339 C CA . MET A 1 288 ? 23.320 -11.057 -26.289 1.00 89.31 288 MET A CA 1
ATOM 2340 C C . MET A 1 288 ? 23.720 -10.801 -24.830 1.00 89.31 288 MET A C 1
ATOM 2342 O O . MET A 1 288 ? 23.344 -9.796 -24.220 1.00 89.31 288 MET A O 1
ATOM 2346 N N . ILE A 1 289 ? 24.557 -11.675 -24.269 1.00 91.25 289 ILE A N 1
ATOM 2347 C CA . ILE A 1 289 ? 25.060 -11.543 -22.900 1.00 91.25 289 ILE A CA 1
ATOM 2348 C C . ILE A 1 289 ? 25.817 -10.225 -22.658 1.00 91.25 289 ILE A C 1
ATOM 2350 O O . ILE A 1 289 ? 25.858 -9.743 -21.522 1.00 91.25 289 ILE A O 1
ATOM 2354 N N . LEU A 1 290 ? 26.389 -9.606 -23.699 1.00 91.62 290 LEU A N 1
ATOM 2355 C CA . LEU A 1 290 ? 27.092 -8.324 -23.595 1.00 91.62 290 LEU A CA 1
ATOM 2356 C C . LEU A 1 290 ? 26.152 -7.182 -23.199 1.00 91.62 290 LEU A C 1
ATOM 2358 O O . LEU A 1 290 ? 26.512 -6.354 -22.355 1.00 91.62 290 LEU A O 1
ATOM 2362 N N . LEU A 1 291 ? 24.914 -7.193 -23.702 1.00 92.06 291 LEU A N 1
ATOM 2363 C CA . LEU A 1 291 ? 23.895 -6.201 -23.351 1.00 92.06 291 LEU A CA 1
ATOM 2364 C C . LEU A 1 291 ? 23.546 -6.242 -21.858 1.00 92.06 291 LEU A C 1
ATOM 2366 O O . LEU A 1 291 ? 23.183 -5.219 -21.273 1.00 92.06 291 LEU A O 1
ATOM 2370 N N . CYS A 1 292 ? 23.763 -7.385 -21.205 1.00 92.62 292 CYS A N 1
ATOM 2371 C CA . CYS A 1 292 ? 23.453 -7.606 -19.797 1.00 92.62 292 CYS A CA 1
ATOM 2372 C C . CYS A 1 292 ? 24.620 -7.311 -18.834 1.00 92.62 292 CYS A C 1
ATOM 2374 O O . CYS A 1 292 ? 24.455 -7.391 -17.617 1.00 92.62 292 CYS A O 1
ATOM 2376 N N . ARG A 1 293 ? 25.812 -6.948 -19.331 1.00 93.25 293 ARG A N 1
ATOM 2377 C CA . ARG A 1 293 ? 26.990 -6.711 -18.471 1.00 93.25 293 ARG A CA 1
ATOM 2378 C C . ARG A 1 293 ? 26.865 -5.456 -17.614 1.00 93.25 293 ARG A C 1
ATOM 2380 O O . ARG A 1 293 ? 26.114 -4.532 -17.944 1.00 93.25 293 ARG A O 1
ATOM 2387 N N . THR A 1 294 ? 27.620 -5.383 -16.518 1.00 92.50 294 THR A N 1
ATOM 2388 C CA . THR A 1 294 ? 27.667 -4.156 -15.704 1.00 92.50 294 THR A CA 1
ATOM 2389 C C . THR A 1 294 ? 28.221 -2.983 -16.527 1.00 92.50 294 THR A C 1
ATOM 2391 O O . THR A 1 294 ? 28.890 -3.210 -17.539 1.00 92.50 294 THR A O 1
ATOM 2394 N N . PRO A 1 295 ? 27.948 -1.717 -16.157 1.00 92.44 295 PRO A N 1
ATOM 2395 C CA . PRO A 1 295 ? 28.474 -0.565 -16.891 1.00 92.44 295 PRO A CA 1
ATOM 2396 C C . PRO A 1 295 ? 30.001 -0.584 -17.045 1.00 92.44 295 PRO A C 1
ATOM 2398 O O . PRO A 1 295 ? 30.498 -0.324 -18.136 1.00 92.44 295 PRO A O 1
ATOM 2401 N N . ALA A 1 296 ? 30.733 -0.954 -15.989 1.00 93.38 296 ALA A N 1
ATOM 2402 C CA . ALA A 1 296 ? 32.192 -1.055 -16.019 1.00 93.38 296 ALA A CA 1
ATOM 2403 C C . ALA A 1 296 ? 32.677 -2.163 -16.969 1.00 93.38 296 ALA A C 1
ATOM 2405 O O . ALA A 1 296 ? 33.523 -1.920 -17.823 1.00 93.38 296 ALA A O 1
ATOM 2406 N N . GLN A 1 297 ? 32.089 -3.361 -16.877 1.00 94.19 297 GLN A N 1
ATOM 2407 C CA . GLN A 1 297 ? 32.440 -4.480 -17.757 1.00 94.19 297 GLN A CA 1
ATOM 2408 C C . GLN A 1 297 ? 32.164 -4.155 -19.226 1.00 94.19 297 GLN A C 1
ATOM 2410 O O . GLN A 1 297 ? 33.004 -4.420 -20.077 1.00 94.19 297 GLN A O 1
ATOM 2415 N N . PHE A 1 298 ? 31.007 -3.560 -19.521 1.00 94.75 298 PHE A N 1
ATOM 2416 C CA . PHE A 1 298 ? 30.640 -3.195 -20.886 1.00 94.75 298 PHE A CA 1
ATOM 2417 C C . PHE A 1 298 ? 31.622 -2.178 -21.484 1.00 94.75 298 PHE A C 1
ATOM 2419 O O . PHE A 1 298 ? 32.114 -2.392 -22.587 1.00 94.75 298 PHE A O 1
ATOM 2426 N N . LYS A 1 299 ? 31.987 -1.133 -20.728 1.00 93.75 299 LYS A N 1
ATOM 2427 C CA . LYS A 1 299 ? 32.986 -0.140 -21.159 1.00 93.75 299 LYS A CA 1
ATOM 2428 C C . LYS A 1 299 ? 34.355 -0.763 -21.427 1.00 93.75 299 LYS A C 1
ATOM 2430 O O . LYS A 1 299 ? 34.967 -0.445 -22.440 1.00 93.75 299 LYS A O 1
ATOM 2435 N N . ASN A 1 300 ? 34.817 -1.662 -20.557 1.00 93.44 300 ASN A N 1
ATOM 2436 C CA . ASN A 1 300 ? 36.102 -2.343 -20.741 1.00 93.44 300 ASN A CA 1
ATOM 2437 C C . ASN A 1 300 ? 36.109 -3.194 -22.016 1.00 93.44 300 ASN A C 1
ATOM 2439 O O . ASN A 1 300 ? 37.069 -3.154 -22.781 1.00 93.44 300 ASN A O 1
ATOM 2443 N N . ILE A 1 301 ? 35.017 -3.922 -22.263 1.00 90.56 301 ILE A N 1
ATOM 2444 C CA . ILE A 1 301 ? 34.846 -4.741 -23.466 1.00 90.56 301 ILE A CA 1
ATOM 2445 C C . ILE A 1 301 ? 34.847 -3.858 -24.717 1.00 90.56 301 ILE A C 1
ATOM 2447 O O . ILE A 1 301 ? 35.591 -4.124 -25.656 1.00 90.56 301 ILE A O 1
ATOM 2451 N N . VAL A 1 302 ? 34.074 -2.771 -24.711 1.00 91.50 302 VAL A N 1
ATOM 2452 C CA . VAL A 1 302 ? 34.042 -1.799 -25.809 1.00 91.50 302 VAL A CA 1
ATOM 2453 C C . VAL A 1 302 ? 35.425 -1.195 -26.069 1.00 91.50 302 VAL A C 1
ATOM 2455 O O . VAL A 1 302 ? 35.853 -1.136 -27.218 1.00 91.50 302 VAL A O 1
ATOM 2458 N N . ALA A 1 303 ? 36.151 -0.778 -25.030 1.00 91.38 303 ALA A N 1
ATOM 2459 C CA . ALA A 1 303 ? 37.491 -0.209 -25.174 1.00 91.38 303 ALA A CA 1
ATOM 2460 C C . ALA A 1 303 ? 38.488 -1.217 -25.770 1.00 91.38 303 ALA A C 1
ATOM 2462 O O . ALA A 1 303 ? 39.266 -0.861 -26.655 1.00 91.38 303 ALA A O 1
ATOM 2463 N N . MET A 1 304 ? 38.424 -2.476 -25.327 1.00 89.81 304 MET A N 1
ATOM 2464 C CA . MET A 1 304 ? 39.238 -3.568 -25.860 1.00 89.81 304 MET A CA 1
ATOM 2465 C C . MET A 1 304 ? 38.979 -3.778 -27.358 1.00 89.81 304 MET A C 1
ATOM 2467 O O . MET A 1 304 ? 39.927 -3.812 -28.140 1.00 89.81 304 MET A O 1
ATOM 2471 N N . TYR A 1 305 ? 37.712 -3.858 -27.775 1.00 87.81 305 TYR A N 1
ATOM 2472 C CA . TYR A 1 305 ? 37.371 -4.040 -29.188 1.00 87.81 305 TYR A CA 1
ATOM 2473 C C . TYR A 1 305 ? 37.690 -2.807 -30.036 1.00 87.81 305 TYR A C 1
ATOM 2475 O O . TYR A 1 305 ? 38.233 -2.956 -31.124 1.00 87.81 305 TYR A O 1
ATOM 2483 N N . ARG A 1 306 ? 37.468 -1.587 -29.528 1.00 87.69 306 ARG A N 1
ATOM 2484 C CA . ARG A 1 306 ? 37.881 -0.352 -30.220 1.00 87.69 306 ARG A CA 1
ATOM 2485 C C . ARG A 1 306 ? 39.376 -0.315 -30.506 1.00 87.69 306 ARG A C 1
ATOM 2487 O O . ARG A 1 306 ? 39.766 0.213 -31.539 1.00 87.69 306 ARG A O 1
ATOM 2494 N N . LYS A 1 307 ? 40.206 -0.821 -29.590 1.00 87.25 307 LYS A N 1
ATOM 2495 C CA . LYS A 1 307 ? 41.652 -0.914 -29.811 1.00 87.25 307 LYS A CA 1
ATOM 2496 C C . LYS A 1 307 ? 41.963 -1.939 -30.902 1.00 87.25 307 LYS A C 1
ATOM 2498 O O . LYS A 1 307 ? 42.650 -1.600 -31.854 1.00 87.25 307 LYS A O 1
ATOM 2503 N N . LYS A 1 308 ? 41.377 -3.135 -30.803 1.00 83.94 308 LYS A N 1
ATOM 2504 C CA . LYS A 1 308 ? 41.590 -4.225 -31.762 1.00 83.94 308 LYS A CA 1
ATOM 2505 C C . LYS A 1 308 ? 41.224 -3.831 -33.202 1.00 83.94 308 LYS A C 1
ATOM 2507 O O . LYS A 1 308 ? 42.042 -3.977 -34.096 1.00 83.94 308 LYS A O 1
ATOM 2512 N N . PHE A 1 309 ? 40.043 -3.253 -33.417 1.00 77.62 309 PHE A N 1
ATOM 2513 C CA . PHE A 1 309 ? 39.586 -2.874 -34.763 1.00 77.62 309 PHE A CA 1
ATOM 2514 C C . PHE A 1 309 ? 40.269 -1.622 -35.333 1.00 77.62 309 PHE A C 1
ATOM 2516 O O . PHE A 1 309 ? 40.212 -1.399 -36.535 1.00 77.62 309 PHE A O 1
ATOM 2523 N N . LYS A 1 310 ? 40.931 -0.807 -34.499 1.00 71.44 310 LYS A N 1
ATOM 2524 C CA . LYS A 1 310 ? 41.798 0.289 -34.970 1.00 71.44 310 LYS A CA 1
ATOM 2525 C C . LYS A 1 310 ? 43.191 -0.177 -35.392 1.00 71.44 310 LYS A C 1
ATOM 2527 O O . LYS A 1 310 ? 43.878 0.573 -36.067 1.00 71.44 310 LYS A O 1
ATOM 2532 N N . GLU A 1 311 ? 43.626 -1.349 -34.938 1.00 60.22 311 GLU A N 1
ATOM 2533 C CA . GLU A 1 311 ? 44.927 -1.934 -35.290 1.00 60.22 311 GLU A CA 1
ATOM 2534 C C . GLU A 1 311 ? 44.838 -2.817 -36.552 1.00 60.22 311 GLU A C 1
ATOM 2536 O O . GLU A 1 311 ? 45.863 -3.131 -37.147 1.00 60.22 311 GLU A O 1
ATOM 2541 N N . GLU A 1 312 ? 43.625 -3.196 -36.973 1.00 56.94 312 GLU A N 1
ATOM 2542 C CA . GLU A 1 312 ? 43.355 -4.091 -38.113 1.00 56.94 312 GLU A CA 1
ATOM 2543 C C . GLU A 1 312 ? 42.879 -3.364 -39.396 1.00 56.94 312 GLU A C 1
ATOM 2545 O O . GLU A 1 312 ? 42.689 -4.024 -40.417 1.00 56.94 312 GLU A O 1
ATOM 2550 N N . GLY A 1 313 ? 42.688 -2.036 -39.366 1.00 52.19 313 GLY A N 1
ATOM 2551 C CA . GLY A 1 313 ? 42.269 -1.207 -40.512 1.00 52.19 313 GLY A CA 1
ATOM 2552 C C . GLY A 1 313 ? 43.279 -0.125 -40.856 1.00 52.19 313 GLY A C 1
ATOM 2553 O O . GLY A 1 313 ? 43.405 0.179 -42.062 1.00 52.19 313 GLY A O 1
#

Mean predicted aligned error: 11.95 Å

pLDDT: mean 85.16, std 17.59, range [27.25, 97.44]

Sequence (313 aa):
MTQLLRPCVCLLATVCRPARSSTTLRTALGDTLDTAMGMLQDVFGMTHEDAQYILISCSVPEQDILSNLRILHQCGIGGEQVHRIPWIIGQSADVLEEKLRKIQEPFLFQQHSDGLGFCQLRLGQINTYQAHFRKEAPNFPHHPNRIYYLAERIKVPVELFSEKVGKPHRTLLLNIKRIDSFIDMFHREFCERYQSEKELLGNHKSLLSYLAERLHCEPSLLEEKFESNEILKRLHISKFSRILDLLYAEGITAQEIMSCMRVFQYSEERTAARIKELKDIGFFPFPMILLCRTPAQFKNIVAMYRKKFKEEG

Foldseek 3Di:
DPPPDDDDPPDDDDDDDDDDDDDPDPDPLVVLLVVLLCCLCVVQVDDSVLSVVLVNPADARSVLLNLQSVVCVVLVHHSVLCSVCSCLSNDGNVLSVVVLVLQVDQLHDVGSLLASLLSVDDPVVSVVLSVQQVVCVVVCVPDSGVLRVVCVLLVHDSSVSSNVVSPPDCLSVDDVVVVVVVSVVCCVVVVVLVVVLCVQCPPPPDLLRSLCVLLVHDSVLVVVVCVVPVLVVPDRSVLVVLQSVVCVVVVHHSVLCSVPVLLSVDHSVLLNVLSVLCVVLVNPPDRPVLSVDDPVVNVVVSVVSSVVSVVVD

InterPro domains:
  IPR003690 Transcription termination factor, mitochondrial/chloroplastic [PTHR15437] (28-303)
  IPR038538 MTERF superfamily, mitochondrial/chloroplastic [G3DSA:1.25.70.10] (13-312)

Organism: Portunus trituberculatus (NCBI:txid210409)

Solvent-accessible surface area (backbone atoms only — not comparable to full-atom values): 18346 Å² total; per-residue (Å²): 145,87,83,87,86,80,88,90,78,90,84,83,88,81,90,88,85,85,84,88,87,84,94,84,68,71,86,75,52,48,61,49,54,52,50,38,43,48,45,32,34,74,74,36,67,37,52,72,67,57,34,50,52,38,60,71,67,38,86,52,62,63,73,25,37,47,48,31,52,51,53,41,49,76,59,68,46,51,34,71,56,46,69,76,47,42,64,68,44,39,40,56,44,71,61,47,53,54,42,56,59,53,37,58,36,85,43,62,26,96,45,61,59,40,31,54,21,47,62,75,43,56,69,73,54,52,51,52,50,32,58,50,27,54,73,46,32,85,82,35,87,90,32,76,22,66,64,52,47,50,14,61,76,72,70,44,61,44,36,65,43,28,52,68,59,26,50,103,51,68,70,88,71,48,59,65,70,58,53,51,52,48,51,53,49,50,52,48,55,50,49,51,49,53,50,51,45,50,61,74,38,61,91,42,92,41,71,59,55,44,48,18,63,76,44,74,46,62,52,69,65,51,48,56,56,40,72,78,30,71,68,62,74,71,56,56,64,69,58,52,51,53,46,49,53,54,39,46,76,72,70,52,50,46,67,59,44,68,76,40,63,66,54,72,79,54,56,62,67,61,48,52,53,49,54,50,56,35,50,78,65,65,50,68,90,67,70,66,67,58,75,62,46,54,75,68,58,40,50,53,52,52,53,53,50,51,52,53,56,66,75,75,110

Secondary structure (DSSP, 8-state):
------SSSTT------PPP-----TTTSHHHHHHHHHHHHHTT---HHHHHHHHHH--S-HHHHHHHHHHHHHTT--HHHHHH-GGGTTS-HHHHHHHHHHHTSTTT-SSHHHHGGGGGS-HHHHHHHHHHHHHHGGG-TTSSSHHHHHHHHHT--HHHHHHHH-SS-GGGGS-HHHHHHHHHHHHHHHHHHHHHHHHHHTT-SSHHHHHHHHTT--HHHHHHHHHT-HHHHTS-HHHHHHHHHHHHHTT--HHHHHHTGGGGGS-HHHHHHHHHHHHHTT--S--GGGGGS-HHHHHHHHHHHHHHHHH--

Radius of gyration: 28.58 Å; Cα contacts (8 Å, |Δi|>4): 260; chains: 1; bounding box: 67×49×76 Å

Nearest PDB structures (foldseek):
  3n6s-assembly1_A  TM=3.444E-01  e=1.329E-04  Homo sapiens
  5crk-assembly1_O  TM=3.360E-01  e=1.975E-04  Homo sapiens
  8eov-assembly1_A  TM=4.991E-01  e=3.863E-01  synthetic construct